Protein AF-A0A3S1A0Q2-F1 (afdb_monomer)

pLDDT: mean 85.68, std 4.71, range [72.94, 93.0]

Secondary structure (DSSP, 8-state):
-EEEEES-EESSEEEEEEEEEEESSEEEEEEEEEEESSEEEEEEEEEEESSEEEEEEEEEEESSEEEEEEEEEEESSEEEEEEEEEEESSEEEEEEEEEEESSEEEEEEEEEEESSEEEEEEEEEEESSEEEEEEEEEEESSEEEEEEEEEEESSEEEEEEEEEEESSEEEEEEEEEEESSEEEEEEEEEEESSEEEEEEEEEEESSEEEEEEEEEEESSEEEEEEEEEE-

Foldseek 3Di:
DEDDAECEEEAEEYEAHEECYEYAEEYEAHYYNYEYAYEYEYDYYCYEYAYEYEDHYYNYEYAEEYEHDEENYEYAYEYEAHYECYEYAEEYEHDYYNYEYAYEYEAHEYCYEYEEEYEYDYENYEYAYEYEAHYECYEYAEEYEYDYECYEYAYEYEDHYYNYEYAEEYEAHEENYEYAYEYEYDEYNYEYAEEYEEHYYCYEYAYEYEYQEECYEYNYDYYYNYDNYHD

Mean predicted aligned error: 7.84 Å

Structure (mmCIF, N/CA/C/O backbone):
data_AF-A0A3S1A0Q2-F1
#
_entry.id   AF-A0A3S1A0Q2-F1
#
loop_
_atom_site.group_PDB
_atom_site.id
_atom_site.type_symbol
_atom_site.label_atom_id
_atom_site.label_alt_id
_atom_site.label_comp_id
_atom_site.label_asym_id
_atom_site.label_entity_id
_atom_site.label_seq_id
_atom_site.pdbx_PDB_ins_code
_atom_site.Cartn_x
_atom_site.Cartn_y
_atom_site.Cartn_z
_atom_site.occupancy
_atom_site.B_iso_or_equiv
_atom_site.auth_seq_id
_atom_site.auth_comp_id
_atom_site.auth_asym_id
_atom_site.auth_atom_id
_atom_site.pdbx_PDB_model_num
ATOM 1 N N . ALA A 1 1 ? -17.027 -1.933 39.432 1.00 78.56 1 ALA A N 1
ATOM 2 C CA . ALA A 1 1 ? -16.560 -3.159 40.101 1.00 78.56 1 ALA A CA 1
ATOM 3 C C . ALA A 1 1 ? -15.032 -3.218 40.105 1.00 78.56 1 ALA A C 1
ATOM 5 O O . ALA A 1 1 ? -14.405 -2.710 39.176 1.00 78.56 1 ALA A O 1
ATOM 6 N N . SER A 1 2 ? -14.438 -3.786 41.153 1.00 84.50 2 SER A N 1
ATOM 7 C CA . SER A 1 2 ? -12.991 -3.998 41.291 1.00 84.50 2 SER A CA 1
ATOM 8 C C . SER A 1 2 ? -12.720 -5.420 41.776 1.00 84.50 2 SER A C 1
ATOM 10 O O . SER A 1 2 ? -13.432 -5.882 42.661 1.00 84.50 2 SER A O 1
ATOM 12 N N . GLY A 1 3 ? -11.698 -6.084 41.233 1.00 87.56 3 GLY A N 1
ATOM 13 C CA . GLY A 1 3 ? -11.357 -7.473 41.558 1.00 87.56 3 GLY A CA 1
ATOM 14 C C . GLY A 1 3 ? -11.650 -8.411 40.388 1.00 87.56 3 GLY A C 1
ATOM 15 O O . GLY A 1 3 ? -11.319 -8.086 39.247 1.00 87.56 3 GLY A O 1
ATOM 16 N N . GLN A 1 4 ? -12.254 -9.566 40.662 1.00 89.25 4 GLN A N 1
ATOM 17 C CA . GLN A 1 4 ? -12.724 -10.490 39.628 1.00 89.25 4 GLN A CA 1
ATOM 18 C C . GLN A 1 4 ? -14.201 -10.219 39.313 1.00 89.25 4 GLN A C 1
ATOM 20 O O . GLN A 1 4 ? -15.035 -10.177 40.214 1.00 89.25 4 GLN A O 1
ATOM 25 N N . CYS A 1 5 ? -14.517 -9.998 38.040 1.00 85.94 5 CYS A N 1
ATOM 26 C CA . CYS A 1 5 ? -15.851 -9.667 37.548 1.00 85.94 5 CYS A CA 1
ATOM 27 C C . CYS A 1 5 ? -16.250 -10.679 36.463 1.00 85.94 5 CYS A C 1
ATOM 29 O O . CYS A 1 5 ? -15.520 -10.828 35.483 1.00 85.94 5 CYS A O 1
ATOM 31 N N . PHE A 1 6 ? -17.404 -11.334 36.616 1.00 88.94 6 PHE A N 1
ATOM 32 C CA . PHE A 1 6 ? -17.889 -12.377 35.703 1.00 88.94 6 PHE A CA 1
ATOM 33 C C . PHE A 1 6 ? -19.358 -12.152 35.338 1.00 88.94 6 PHE A C 1
ATOM 35 O O . PHE A 1 6 ? -20.172 -11.996 36.245 1.00 88.94 6 PHE A O 1
ATOM 42 N N . ASN A 1 7 ? -19.700 -12.200 34.045 1.00 85.44 7 ASN A N 1
ATOM 43 C CA . ASN A 1 7 ? -21.087 -12.173 33.551 1.00 85.44 7 ASN A CA 1
ATOM 44 C C . ASN A 1 7 ? -21.894 -10.956 34.051 1.00 85.44 7 ASN A C 1
ATOM 46 O O . ASN A 1 7 ? -22.990 -11.106 34.588 1.00 85.44 7 ASN A O 1
ATOM 50 N N . ILE A 1 8 ? -21.336 -9.746 33.926 1.00 78.62 8 ILE A N 1
ATOM 51 C CA . ILE A 1 8 ? -21.934 -8.520 34.488 1.00 78.62 8 ILE A CA 1
ATOM 52 C C . ILE A 1 8 ? -22.268 -7.520 33.375 1.00 78.62 8 ILE A C 1
ATOM 54 O O . ILE A 1 8 ? -21.572 -7.442 32.363 1.00 78.62 8 ILE A O 1
ATOM 58 N N . HIS A 1 9 ? -23.306 -6.714 33.593 1.00 84.25 9 HIS A N 1
ATOM 59 C CA . HIS A 1 9 ? -23.567 -5.483 32.851 1.00 84.25 9 HIS A CA 1
ATOM 60 C C . HIS A 1 9 ? -23.272 -4.275 33.756 1.00 84.25 9 HIS A C 1
ATOM 62 O O . HIS A 1 9 ? -23.755 -4.225 34.889 1.00 84.25 9 HIS A O 1
ATOM 68 N N . LEU A 1 10 ? -22.429 -3.337 33.314 1.00 77.94 10 LEU A N 1
ATOM 69 C CA . LEU A 1 10 ? -22.011 -2.181 34.119 1.00 77.94 10 LEU A CA 1
ATOM 70 C C . LEU A 1 10 ? -21.938 -0.892 33.290 1.00 77.94 10 LEU A C 1
ATOM 72 O O . LEU A 1 10 ? -21.090 -0.763 32.417 1.00 77.94 10 LEU A O 1
ATOM 76 N N . ASP A 1 11 ? -22.651 0.149 33.705 1.00 80.50 11 ASP A N 1
ATOM 77 C CA . ASP A 1 11 ? -22.653 1.437 32.985 1.00 80.50 11 ASP A CA 1
ATOM 78 C C . ASP A 1 11 ? -21.326 2.215 33.098 1.00 80.50 11 ASP A C 1
ATOM 80 O O . ASP A 1 11 ? -21.028 3.139 32.336 1.00 80.50 11 ASP A O 1
ATOM 84 N N . ARG A 1 12 ? -20.510 1.927 34.125 1.00 84.56 12 ARG A N 1
ATOM 85 C CA . ARG A 1 12 ? -19.349 2.768 34.477 1.00 84.56 12 ARG A CA 1
ATOM 86 C C . ARG A 1 12 ? -17.997 2.098 34.309 1.00 84.56 12 ARG A C 1
ATOM 88 O O . ARG A 1 12 ? -17.248 2.455 33.403 1.00 84.56 12 ARG A O 1
ATOM 95 N N . GLN A 1 13 ? -17.572 1.279 35.264 1.00 86.75 13 GLN A N 1
ATOM 96 C CA . GLN A 1 13 ? -16.178 0.831 35.296 1.00 86.75 13 GLN A CA 1
ATOM 97 C C . GLN A 1 13 ? -16.031 -0.567 35.884 1.00 86.75 13 GLN A C 1
ATOM 99 O O . GLN A 1 13 ? -16.594 -0.854 36.945 1.00 86.75 13 GLN A O 1
ATOM 104 N N . ALA A 1 14 ? -15.180 -1.375 35.256 1.00 85.75 14 ALA A N 1
ATOM 105 C CA . ALA A 1 14 ? -14.626 -2.601 35.817 1.00 85.75 14 ALA A CA 1
ATOM 106 C C . ALA A 1 14 ? -13.090 -2.520 35.858 1.00 85.75 14 ALA A C 1
ATOM 108 O O . ALA A 1 14 ? -12.458 -2.005 34.931 1.00 85.75 14 ALA A O 1
ATOM 109 N N . ARG A 1 15 ? -12.482 -2.978 36.958 1.00 88.75 15 ARG A N 1
ATOM 110 C CA . ARG A 1 15 ? -11.023 -3.030 37.137 1.00 88.75 15 ARG A CA 1
ATOM 111 C C . ARG A 1 15 ? -10.595 -4.384 37.692 1.00 88.75 15 ARG A C 1
ATOM 113 O O . ARG A 1 15 ? -11.180 -4.834 38.671 1.00 88.75 15 ARG A O 1
ATOM 120 N N . GLY A 1 16 ? -9.537 -4.968 37.140 1.00 89.81 16 GLY A N 1
ATOM 121 C CA . GLY A 1 16 ? -8.984 -6.251 37.582 1.00 89.81 16 GLY A CA 1
ATOM 122 C C . GLY A 1 16 ? -9.121 -7.320 36.503 1.00 89.81 16 GLY A C 1
ATOM 123 O O . GLY A 1 16 ? -8.701 -7.090 35.371 1.00 89.81 16 GLY A O 1
ATOM 124 N N . GLN A 1 17 ? -9.677 -8.479 36.849 1.00 90.12 17 GLN A N 1
ATOM 125 C CA . GLN A 1 17 ? -9.943 -9.561 35.899 1.00 90.12 17 GLN A CA 1
ATOM 126 C C . GLN A 1 17 ? -11.420 -9.534 35.505 1.00 90.12 17 GLN A C 1
ATOM 128 O O . GLN A 1 17 ? -12.295 -9.643 36.360 1.00 90.12 17 GLN A O 1
ATOM 133 N N . CYS A 1 18 ? -11.693 -9.340 34.222 1.00 86.88 18 CYS A N 1
ATOM 134 C CA . CYS A 1 18 ? -13.023 -9.124 33.671 1.00 86.88 18 CYS A CA 1
ATOM 135 C C . CYS A 1 18 ? -13.320 -10.191 32.618 1.00 86.88 18 CYS A C 1
ATOM 137 O O . CYS A 1 18 ? -12.585 -10.285 31.636 1.00 86.88 18 CYS A O 1
ATOM 139 N N . PHE A 1 19 ? -14.401 -10.950 32.798 1.00 89.31 19 PHE A N 1
ATOM 140 C CA . PHE A 1 19 ? -14.815 -12.020 31.890 1.00 89.31 19 PHE A CA 1
ATOM 141 C C . PHE A 1 19 ? -16.293 -11.880 31.524 1.00 89.31 19 PHE A C 1
ATOM 143 O O . PHE A 1 19 ? -17.130 -11.749 32.420 1.00 89.31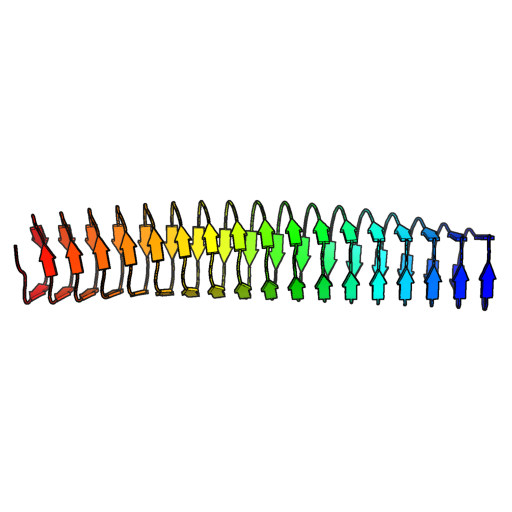 19 PHE A O 1
ATOM 150 N N . ASN A 1 20 ? -16.613 -11.957 30.228 1.00 86.94 20 ASN A N 1
ATOM 151 C CA . ASN A 1 20 ? -17.988 -11.932 29.711 1.00 86.94 20 ASN A CA 1
ATOM 152 C C . ASN A 1 20 ? -18.779 -10.716 30.231 1.00 86.94 20 ASN A C 1
ATOM 154 O O . ASN A 1 20 ? -19.788 -10.863 30.919 1.00 86.94 20 ASN A O 1
ATOM 158 N N . ILE A 1 21 ? -18.281 -9.503 29.987 1.00 79.31 21 ILE A N 1
ATOM 159 C CA . ILE A 1 21 ? -18.879 -8.271 30.528 1.00 79.31 21 ILE A CA 1
ATOM 160 C C . ILE A 1 21 ? -19.384 -7.390 29.390 1.00 79.31 21 ILE A C 1
ATOM 162 O O . ILE A 1 21 ? -18.721 -7.260 28.362 1.00 79.31 21 ILE A O 1
ATOM 166 N N . HIS A 1 22 ? -20.523 -6.740 29.617 1.00 84.75 22 HIS A N 1
ATOM 167 C CA . HIS A 1 22 ? -20.979 -5.610 28.815 1.00 84.75 22 HIS A CA 1
ATOM 168 C C . HIS A 1 22 ? -20.812 -4.310 29.613 1.00 84.75 22 HIS A C 1
ATOM 170 O O . HIS A 1 22 ? -21.240 -4.226 30.768 1.00 84.75 22 HIS A O 1
ATOM 176 N N . LEU A 1 23 ? -20.145 -3.310 29.037 1.00 78.38 23 LEU A N 1
ATOM 177 C CA . LEU A 1 23 ? -19.796 -2.065 29.729 1.00 78.38 23 LEU A CA 1
ATOM 178 C C . LEU A 1 23 ? -19.947 -0.837 28.827 1.00 78.38 23 LEU A C 1
ATOM 180 O O . LEU A 1 23 ? -19.342 -0.763 27.767 1.00 78.38 23 LEU A O 1
ATOM 184 N N . ASP A 1 24 ? -20.582 0.223 29.310 1.00 82.12 24 ASP A N 1
ATOM 185 C CA . ASP A 1 24 ? -20.746 1.425 28.468 1.00 82.12 24 ASP A CA 1
ATOM 186 C C . ASP A 1 24 ? -19.494 2.317 28.467 1.00 82.12 24 ASP A C 1
ATOM 188 O O . ASP A 1 24 ? -19.299 3.203 27.628 1.00 82.12 24 ASP A O 1
ATOM 192 N N . ARG A 1 25 ? -18.632 2.173 29.482 1.00 85.75 25 ARG A N 1
ATOM 193 C CA . ARG A 1 25 ? -17.563 3.148 29.745 1.00 85.75 25 ARG A CA 1
ATOM 194 C C . ARG A 1 25 ? -16.159 2.565 29.752 1.00 85.75 25 ARG A C 1
ATOM 196 O O . ARG A 1 25 ? -15.399 2.888 28.839 1.00 85.75 25 ARG A O 1
ATOM 203 N N . GLN A 1 26 ? -15.727 1.850 30.793 1.00 87.75 26 GLN A N 1
ATOM 204 C CA . GLN A 1 26 ? -14.310 1.456 30.879 1.00 87.75 26 GLN A CA 1
ATOM 205 C C . GLN A 1 26 ? -14.060 0.090 31.524 1.00 87.75 26 GLN A C 1
ATOM 207 O O . GLN A 1 26 ? -14.516 -0.160 32.639 1.00 87.75 26 GLN A O 1
ATOM 212 N N . ALA A 1 27 ? -13.210 -0.719 30.891 1.00 86.12 27 ALA A N 1
ATOM 213 C CA . ALA A 1 27 ? -12.566 -1.883 31.500 1.00 86.12 27 ALA A CA 1
ATOM 214 C C . ALA A 1 27 ? -11.050 -1.661 31.612 1.00 86.12 27 ALA A C 1
ATOM 216 O O . ALA A 1 27 ? -10.411 -1.190 30.668 1.00 86.12 27 ALA A O 1
ATOM 217 N N . ARG A 1 28 ? -10.459 -1.985 32.768 1.00 89.88 28 ARG A N 1
ATOM 218 C CA . ARG A 1 28 ? -9.000 -1.943 32.964 1.00 89.88 28 ARG A CA 1
ATOM 219 C C . ARG A 1 28 ? -8.470 -3.227 33.592 1.00 89.88 28 ARG A C 1
ATOM 221 O O . ARG A 1 28 ? -8.999 -3.657 34.614 1.00 89.88 28 ARG A O 1
ATOM 228 N N . GLY A 1 29 ? -7.371 -3.757 33.063 1.00 90.75 29 GLY A N 1
ATOM 229 C CA . GLY A 1 29 ? -6.708 -4.958 33.579 1.00 90.75 29 GLY A CA 1
ATOM 230 C C . GLY A 1 29 ? -6.714 -6.087 32.552 1.00 90.75 29 GLY A C 1
ATOM 231 O O . GLY A 1 29 ? -6.394 -5.844 31.390 1.00 90.75 29 GLY A O 1
ATOM 232 N N . HIS A 1 30 ? -7.063 -7.301 32.975 1.00 91.12 30 HIS A N 1
ATOM 233 C CA . HIS A 1 30 ? -7.202 -8.453 32.084 1.00 91.12 30 HIS A CA 1
ATOM 234 C C . HIS A 1 30 ? -8.668 -8.604 31.686 1.00 91.12 30 HIS A C 1
ATOM 236 O O . HIS A 1 30 ? -9.523 -8.820 32.541 1.00 91.12 30 HIS A O 1
ATOM 242 N N . CYS A 1 31 ? -8.953 -8.449 30.400 1.00 87.81 31 CYS A N 1
ATOM 243 C CA . CYS A 1 31 ? -10.294 -8.362 29.842 1.00 87.81 31 CYS A CA 1
ATOM 244 C C . CYS A 1 31 ? -10.484 -9.476 28.809 1.00 87.81 31 CYS A C 1
ATOM 246 O O . CYS A 1 31 ? -9.718 -9.543 27.849 1.00 87.81 31 CYS A O 1
ATOM 248 N N . PHE A 1 32 ? -11.501 -10.315 28.993 1.00 90.25 32 PHE A N 1
ATOM 249 C CA . PHE A 1 32 ? -11.812 -11.450 28.125 1.00 90.25 32 PHE A CA 1
ATOM 250 C C . PHE A 1 32 ? -13.289 -11.436 27.730 1.00 90.25 32 PHE A C 1
ATOM 252 O O . PHE A 1 32 ? -14.147 -11.339 28.610 1.00 90.25 32 PHE A O 1
ATOM 259 N N . ASN A 1 33 ? -13.582 -11.582 26.433 1.00 88.12 33 ASN A N 1
ATOM 260 C CA . ASN A 1 33 ? -14.948 -11.646 25.892 1.00 88.12 33 ASN A CA 1
ATOM 261 C C . ASN A 1 33 ? -15.802 -10.449 26.348 1.00 88.12 33 ASN A C 1
ATOM 263 O O . ASN A 1 33 ? -16.768 -10.598 27.094 1.00 88.12 33 ASN A O 1
ATOM 267 N N . ILE A 1 34 ? -15.398 -9.237 25.974 1.00 79.38 34 ILE A N 1
ATOM 268 C CA . ILE A 1 34 ? -16.039 -8.004 26.447 1.00 79.38 34 ILE A CA 1
ATOM 269 C C . ILE A 1 34 ? -16.693 -7.275 25.274 1.00 79.38 34 ILE A C 1
ATOM 271 O O . ILE A 1 34 ? -16.061 -7.098 24.232 1.00 79.38 34 ILE A O 1
ATOM 275 N N . HIS A 1 35 ? -17.915 -6.789 25.492 1.00 84.94 35 HIS A N 1
ATOM 276 C CA . HIS A 1 35 ? -18.558 -5.772 24.658 1.00 84.94 35 HIS A CA 1
ATOM 277 C C . HIS A 1 35 ? -18.486 -4.426 25.378 1.00 84.94 35 HIS A C 1
ATOM 279 O O . HIS A 1 35 ? -18.866 -4.328 26.550 1.00 84.94 35 HIS A O 1
ATOM 285 N N . LEU A 1 36 ? -17.928 -3.405 24.725 1.00 77.81 36 LEU A N 1
ATOM 286 C CA . LEU A 1 36 ? -17.680 -2.127 25.386 1.00 77.81 36 LEU A CA 1
ATOM 287 C C . LEU A 1 36 ? -17.844 -0.927 24.443 1.00 77.81 36 LEU A C 1
ATOM 289 O O . LEU A 1 36 ? -17.195 -0.859 23.408 1.00 77.81 36 LEU A O 1
ATOM 293 N N . ASP A 1 37 ? -18.584 0.105 24.837 1.00 82.06 37 ASP A N 1
ATOM 294 C CA . ASP A 1 37 ? -18.817 1.243 23.920 1.00 82.06 37 ASP A CA 1
ATOM 295 C C . ASP A 1 37 ? -17.627 2.218 23.866 1.00 82.06 37 ASP A C 1
ATOM 297 O O . ASP A 1 37 ? -17.491 3.074 22.983 1.00 82.06 37 ASP A O 1
ATOM 301 N N . ARG A 1 38 ? -16.764 2.190 24.888 1.00 86.31 38 ARG A N 1
ATOM 302 C CA . ARG A 1 38 ? -15.790 3.264 25.132 1.00 86.31 38 ARG A CA 1
ATOM 303 C C . ARG A 1 38 ? -14.337 2.823 25.185 1.00 86.31 38 ARG A C 1
ATOM 305 O O . ARG A 1 38 ? -13.604 3.121 24.243 1.00 86.31 38 ARG A O 1
ATOM 312 N N . GLN A 1 39 ? -13.848 2.274 26.295 1.00 88.19 39 GLN A N 1
ATOM 313 C CA . GLN A 1 39 ? -12.406 2.038 26.438 1.00 88.19 39 GLN A CA 1
ATOM 314 C C . GLN A 1 39 ? -12.049 0.753 27.186 1.00 88.19 39 GLN A C 1
ATOM 316 O O . GLN A 1 39 ? -12.451 0.571 28.334 1.00 88.19 39 GLN A O 1
ATOM 321 N N . ALA A 1 40 ? -11.202 -0.076 26.580 1.00 86.50 40 ALA A N 1
ATOM 322 C CA . ALA A 1 40 ? -10.507 -1.163 27.263 1.00 86.50 40 ALA A CA 1
ATOM 323 C C . ALA A 1 40 ? -9.005 -0.856 27.334 1.00 86.50 40 ALA A C 1
ATOM 325 O O . ALA A 1 40 ? -8.418 -0.375 26.366 1.00 86.50 40 ALA A O 1
ATOM 326 N N . SER A 1 41 ? -8.375 -1.109 28.480 1.00 91.44 41 SER A N 1
ATOM 327 C CA . SER A 1 41 ? -6.926 -0.933 28.629 1.00 91.44 41 SER A CA 1
ATOM 328 C C . SER A 1 41 ? -6.288 -2.053 29.442 1.00 91.44 41 SER A C 1
ATOM 330 O O . SER A 1 41 ? -6.779 -2.367 30.529 1.00 91.44 41 SER A O 1
ATOM 332 N N . GLY A 1 42 ? -5.152 -2.571 28.984 1.00 92.31 42 GLY A N 1
ATOM 333 C CA . GLY A 1 42 ? -4.406 -3.641 29.646 1.00 92.31 42 GLY A CA 1
ATOM 334 C C . GLY A 1 42 ? -4.189 -4.822 28.709 1.00 92.31 42 GLY A C 1
ATOM 335 O O . GLY A 1 42 ? -3.731 -4.629 27.586 1.00 92.31 42 GLY A O 1
ATOM 336 N N . GLN A 1 43 ? -4.498 -6.033 29.166 1.00 93.00 43 GLN A N 1
ATOM 337 C CA . GLN A 1 43 ? -4.492 -7.227 28.321 1.00 93.00 43 GLN A CA 1
ATOM 338 C C . GLN A 1 43 ? -5.927 -7.554 27.912 1.00 93.00 43 GLN A C 1
ATOM 340 O O . GLN A 1 43 ? -6.771 -7.820 28.763 1.00 93.00 43 GLN A O 1
ATOM 345 N N . CYS A 1 44 ? -6.202 -7.487 26.618 1.00 89.19 44 CYS A N 1
ATOM 346 C CA . CYS A 1 44 ? -7.533 -7.508 26.036 1.00 89.19 44 CYS A CA 1
ATOM 347 C C . CYS A 1 44 ? -7.630 -8.656 25.027 1.00 89.19 44 CYS A C 1
ATOM 349 O O . CYS A 1 44 ? -6.876 -8.674 24.055 1.00 89.19 44 CYS A O 1
ATOM 351 N N . PHE A 1 45 ? -8.558 -9.586 25.246 1.00 90.88 45 PHE A N 1
ATOM 352 C CA . PHE A 1 45 ? -8.754 -10.780 24.424 1.00 90.88 45 PHE A CA 1
ATOM 353 C C . PHE A 1 45 ? -10.216 -10.907 23.994 1.00 90.88 45 PHE A C 1
ATOM 355 O O . PHE A 1 45 ? -11.104 -10.852 24.848 1.00 90.88 45 PHE A O 1
ATOM 362 N N . ASN A 1 46 ? -10.458 -11.128 22.698 1.00 89.38 46 ASN A N 1
ATOM 363 C CA . ASN A 1 46 ? -11.797 -11.312 22.122 1.00 89.38 46 ASN A CA 1
ATOM 364 C C . ASN A 1 46 ? -12.738 -10.158 22.504 1.00 89.38 46 ASN A C 1
ATOM 366 O O . ASN A 1 46 ? -13.693 -10.329 23.262 1.00 89.38 46 ASN A O 1
ATOM 370 N N . ILE A 1 47 ? -12.415 -8.951 22.050 1.00 80.94 47 ILE A N 1
ATOM 371 C CA . ILE A 1 47 ? -13.132 -7.736 22.448 1.00 80.94 47 ILE A CA 1
ATOM 372 C C . ILE A 1 47 ? -13.847 -7.140 21.241 1.00 80.94 47 ILE A C 1
ATOM 374 O O . ILE A 1 47 ? -13.233 -6.976 20.185 1.00 80.94 47 ILE A O 1
ATOM 378 N N . HIS A 1 48 ? -15.107 -6.753 21.429 1.00 86.25 48 HIS A N 1
ATOM 379 C CA . HIS A 1 48 ? -15.820 -5.867 20.514 1.00 86.25 48 HIS A CA 1
ATOM 380 C C . HIS A 1 48 ? -15.940 -4.487 21.155 1.00 86.25 48 HIS A C 1
ATOM 382 O O . HIS A 1 48 ? -16.442 -4.363 22.278 1.00 86.25 48 HIS A O 1
ATOM 388 N N . LEU A 1 49 ? -15.452 -3.451 20.474 1.00 78.94 49 LEU A N 1
ATOM 389 C CA . LEU A 1 49 ? -15.352 -2.125 21.072 1.00 78.94 49 LEU A CA 1
ATOM 390 C C . LEU A 1 49 ? -15.607 -1.003 20.060 1.00 78.94 49 LEU A C 1
ATOM 392 O O . LEU A 1 49 ? -14.965 -0.955 19.021 1.00 78.94 49 LEU A O 1
ATOM 396 N N . ASP A 1 50 ? -16.413 -0.003 20.398 1.00 83.75 50 ASP A N 1
ATOM 397 C CA . ASP A 1 50 ? -16.716 1.057 19.413 1.00 83.75 50 ASP A CA 1
ATOM 398 C C . ASP A 1 50 ? -15.616 2.130 19.332 1.00 83.75 50 ASP A C 1
ATOM 400 O O . ASP A 1 50 ? -15.542 2.946 18.406 1.00 83.75 50 ASP A O 1
ATOM 404 N N . ARG A 1 51 ? -14.772 2.238 20.368 1.00 87.00 51 ARG A N 1
ATOM 405 C CA . ARG A 1 51 ? -13.910 3.417 20.554 1.00 87.00 51 ARG A CA 1
ATOM 406 C C . ARG A 1 51 ? -12.422 3.129 20.682 1.00 87.00 51 ARG A C 1
ATOM 408 O O . ARG A 1 51 ? -11.683 3.486 19.766 1.00 87.00 51 ARG A O 1
ATOM 415 N N . GLN A 1 52 ? -11.922 2.647 21.818 1.00 89.56 52 GLN A N 1
ATOM 416 C CA . GLN A 1 52 ? -10.469 2.549 22.015 1.00 89.56 52 GLN A CA 1
ATOM 417 C C . GLN A 1 52 ? -10.017 1.340 22.834 1.00 89.56 52 GLN A C 1
ATOM 419 O O . GLN A 1 52 ? -10.427 1.183 23.981 1.00 89.56 52 GLN A O 1
ATOM 424 N N . ALA A 1 53 ? -9.084 0.559 22.293 1.00 87.69 53 ALA A N 1
ATOM 425 C CA . ALA A 1 53 ? -8.342 -0.452 23.041 1.00 87.69 53 ALA A CA 1
ATOM 426 C C . ALA A 1 53 ? -6.868 -0.048 23.148 1.00 87.69 53 ALA A C 1
ATOM 428 O O . ALA A 1 53 ? -6.280 0.430 22.175 1.00 87.69 53 ALA A O 1
ATOM 429 N N . SER A 1 54 ? -6.269 -0.219 24.326 1.00 92.12 54 SER A N 1
ATOM 430 C CA . SER A 1 54 ? -4.848 0.058 24.539 1.00 92.12 54 SER A CA 1
ATOM 431 C C . SER A 1 54 ? -4.138 -1.021 25.357 1.00 92.12 54 SER A C 1
ATOM 433 O O . SER A 1 54 ? -4.701 -1.589 26.292 1.00 92.12 54 SER A O 1
ATOM 435 N N . GLY A 1 55 ? -2.870 -1.278 25.031 1.00 92.69 55 GLY A N 1
ATOM 436 C CA . GLY A 1 55 ? -2.035 -2.282 25.695 1.00 92.69 55 GLY A CA 1
ATOM 437 C C . GLY A 1 55 ? -1.772 -3.488 24.798 1.00 92.69 55 GLY A C 1
ATOM 438 O O . GLY A 1 55 ? -1.352 -3.315 23.656 1.00 92.69 55 GLY A O 1
ATOM 439 N N . HIS A 1 56 ? -1.987 -4.698 25.312 1.00 92.94 56 HIS A N 1
ATOM 440 C CA . HIS A 1 56 ? -1.880 -5.937 24.541 1.00 92.94 56 HIS A CA 1
ATOM 441 C C . HIS A 1 56 ? -3.273 -6.386 24.105 1.00 92.94 56 HIS A C 1
ATOM 443 O O . HIS A 1 56 ? -4.104 -6.730 24.941 1.00 92.94 56 HIS A O 1
ATOM 449 N N . CYS A 1 57 ? -3.521 -6.357 22.803 1.00 89.19 57 CYS A N 1
ATOM 450 C CA . CYS A 1 57 ? -4.821 -6.570 22.185 1.00 89.19 57 CYS A CA 1
ATOM 451 C C . CYS A 1 57 ? -4.765 -7.784 21.256 1.00 89.19 57 CYS A C 1
ATOM 453 O O . CYS A 1 57 ? -3.968 -7.794 20.318 1.00 89.19 57 CYS A O 1
ATOM 455 N N . PHE A 1 58 ? -5.626 -8.770 21.495 1.00 91.00 58 PHE A N 1
ATOM 456 C CA . PHE A 1 58 ? -5.709 -10.009 20.723 1.00 91.00 58 PHE A CA 1
ATOM 457 C C . PHE A 1 58 ? -7.146 -10.252 20.264 1.00 91.00 58 PHE A C 1
ATOM 459 O O . PHE A 1 58 ? -8.060 -10.217 21.092 1.00 91.00 58 PHE A O 1
ATOM 466 N N . ASN A 1 59 ? -7.333 -10.542 18.971 1.00 89.44 59 ASN A N 1
ATOM 467 C CA . ASN A 1 59 ? -8.638 -10.845 18.368 1.00 89.44 59 ASN A CA 1
ATOM 468 C C . ASN A 1 59 ? -9.673 -9.749 18.682 1.00 89.44 59 ASN A C 1
ATOM 470 O O . ASN A 1 59 ? -10.632 -9.967 19.424 1.00 89.44 59 ASN A O 1
ATOM 474 N N . ILE A 1 60 ? -9.432 -8.535 18.187 1.00 80.75 60 ILE A N 1
ATOM 475 C CA . ILE A 1 60 ? -10.286 -7.375 18.469 1.00 80.75 60 ILE A CA 1
ATOM 476 C C . ILE A 1 60 ? -11.018 -6.928 17.201 1.00 80.75 60 ILE A C 1
ATOM 478 O O . ILE A 1 60 ? -10.391 -6.755 16.155 1.00 80.75 60 ILE A O 1
ATOM 482 N N . HIS A 1 6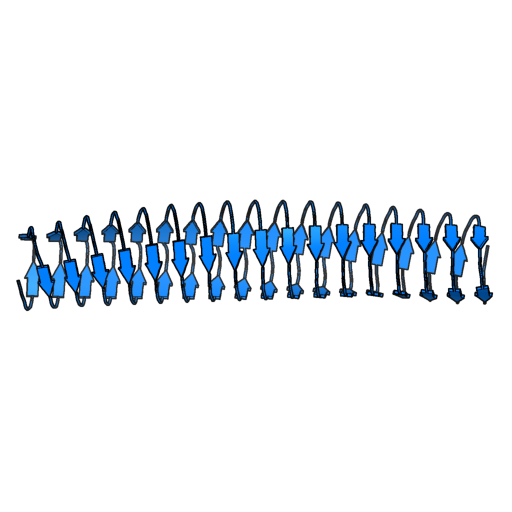1 ? -12.321 -6.670 17.336 1.00 86.38 61 HIS A N 1
ATOM 483 C CA . HIS A 1 61 ? -13.127 -5.914 16.375 1.00 86.38 61 HIS A CA 1
ATOM 484 C C . HIS A 1 61 ? -13.395 -4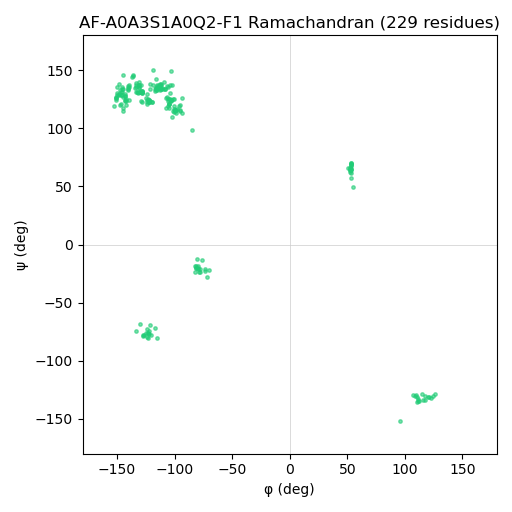.526 16.946 1.00 86.38 61 HIS A C 1
ATOM 486 O O . HIS A 1 61 ? -13.963 -4.415 18.038 1.00 86.38 61 HIS A O 1
ATOM 492 N N . LEU A 1 62 ? -12.917 -3.473 16.272 1.00 79.44 62 LEU A N 1
ATOM 493 C CA . LEU A 1 62 ? -12.979 -2.134 16.853 1.00 79.44 62 LEU A CA 1
ATOM 494 C C . LEU A 1 62 ? -13.086 -1.010 15.816 1.00 79.44 62 LEU A C 1
ATOM 496 O O . LEU A 1 62 ? -12.240 -0.869 14.941 1.00 79.44 62 LEU A O 1
ATOM 500 N N . ASP A 1 63 ? -14.087 -0.141 15.948 1.00 83.12 63 ASP A N 1
ATOM 501 C CA . ASP A 1 63 ? -14.423 0.837 14.892 1.00 83.12 63 ASP A CA 1
ATOM 502 C C . ASP A 1 63 ? -13.420 1.996 14.787 1.00 83.12 63 ASP A C 1
ATOM 504 O O . ASP A 1 63 ? -13.351 2.738 13.801 1.00 83.12 63 ASP A O 1
ATOM 508 N N . ARG A 1 64 ? -12.679 2.269 15.865 1.00 87.69 64 ARG A N 1
ATOM 509 C CA . ARG A 1 64 ? -11.918 3.518 16.001 1.00 87.69 64 ARG A CA 1
ATOM 510 C C . ARG A 1 64 ? -10.418 3.339 16.181 1.00 87.69 64 ARG A C 1
ATOM 512 O O . ARG A 1 64 ? -9.673 3.678 15.262 1.00 87.69 64 ARG A O 1
ATOM 519 N N . GLN A 1 65 ? -9.924 2.976 17.361 1.00 89.56 65 GLN A N 1
ATOM 520 C CA . GLN A 1 65 ? -8.479 2.998 17.611 1.00 89.56 65 GLN A CA 1
ATOM 521 C C . GLN A 1 65 ? -7.966 1.852 18.484 1.00 89.56 65 GLN A C 1
ATOM 523 O O . GLN A 1 65 ? -8.433 1.663 19.604 1.00 89.56 65 GLN A O 1
ATOM 528 N N . ALA A 1 66 ? -6.925 1.169 18.012 1.00 87.75 66 ALA A N 1
ATOM 529 C CA . ALA A 1 66 ? -6.126 0.248 18.814 1.00 87.75 66 ALA A CA 1
ATOM 530 C C . ALA A 1 66 ? -4.700 0.797 18.979 1.00 87.75 66 ALA A C 1
ATOM 532 O O . ALA A 1 66 ? -4.115 1.324 18.025 1.00 87.75 66 ALA A O 1
ATOM 533 N N . SER A 1 67 ? -4.134 0.712 20.184 1.00 92.25 67 SER A N 1
ATOM 534 C CA . SER A 1 67 ? -2.756 1.136 20.445 1.00 92.25 67 SER A CA 1
ATOM 535 C C . SER A 1 67 ? -1.971 0.163 21.326 1.00 92.25 67 SER A C 1
ATOM 537 O O . SER A 1 67 ? -2.502 -0.413 22.271 1.00 92.25 67 SER A O 1
ATOM 539 N N . GLY A 1 68 ? -0.675 0.014 21.043 1.00 92.94 68 GLY A N 1
ATOM 540 C CA . GLY A 1 68 ? 0.231 -0.876 21.774 1.00 92.94 68 GLY A CA 1
ATOM 541 C C . GLY A 1 68 ? 0.638 -2.082 20.932 1.00 92.94 68 GLY A C 1
ATOM 542 O O . GLY A 1 68 ? 1.089 -1.911 19.801 1.00 92.94 68 GLY A O 1
ATOM 543 N N . HIS A 1 69 ? 0.499 -3.286 21.483 1.00 92.75 69 HIS A N 1
ATOM 544 C CA . HIS A 1 69 ? 0.746 -4.542 20.777 1.00 92.75 69 HIS A CA 1
ATOM 545 C C . HIS A 1 69 ? -0.584 -5.149 20.335 1.00 92.75 69 HIS A C 1
ATOM 547 O O . HIS A 1 69 ? -1.400 -5.539 21.165 1.00 92.75 69 HIS A O 1
ATOM 553 N N . CYS A 1 70 ? -0.795 -5.206 19.029 1.00 89.06 70 CYS A N 1
ATOM 554 C CA . CYS A 1 70 ? -2.052 -5.547 18.387 1.00 89.06 70 CYS A CA 1
ATOM 555 C C . CYS A 1 70 ? -1.873 -6.793 17.518 1.00 89.06 70 CYS A C 1
ATOM 557 O O . CYS A 1 70 ? -1.048 -6.781 16.604 1.00 89.06 70 CYS A O 1
ATOM 559 N N . PHE A 1 71 ? -2.659 -7.835 17.777 1.00 90.88 71 PHE A N 1
ATOM 560 C CA . PHE A 1 71 ? -2.614 -9.109 17.061 1.00 90.88 71 PHE A CA 1
ATOM 561 C C . PHE A 1 71 ? -4.011 -9.495 16.576 1.00 90.88 71 PHE A C 1
ATOM 563 O O . PHE A 1 71 ? -4.950 -9.498 17.376 1.00 90.88 71 PHE A O 1
ATOM 570 N N . ASN A 1 72 ? -4.132 -9.863 15.296 1.00 89.06 72 ASN A N 1
ATOM 571 C CA . ASN A 1 72 ? -5.386 -10.304 14.674 1.00 89.06 72 ASN A CA 1
ATOM 572 C C . ASN A 1 72 ? -6.520 -9.291 14.910 1.00 89.06 72 ASN A C 1
ATOM 574 O O . ASN A 1 72 ? -7.491 -9.573 15.613 1.00 89.06 72 ASN A O 1
ATOM 578 N N . ILE A 1 73 ? -6.360 -8.073 14.393 1.00 80.62 73 ILE A N 1
ATOM 579 C CA . ILE A 1 73 ? -7.334 -6.992 14.599 1.00 80.62 73 ILE A CA 1
ATOM 580 C C . ILE A 1 73 ? -8.038 -6.665 13.285 1.00 80.62 73 ILE A C 1
ATOM 582 O O . ILE A 1 73 ? -7.377 -6.467 12.264 1.00 80.62 73 ILE A O 1
ATOM 586 N N . HIS A 1 74 ? -9.364 -6.538 13.348 1.00 85.88 74 HIS A N 1
ATOM 587 C CA . HIS A 1 74 ? -10.159 -5.875 12.320 1.00 85.88 74 HIS A CA 1
ATOM 588 C C . HIS A 1 74 ? -10.555 -4.482 12.809 1.00 85.88 74 HIS A C 1
ATOM 590 O O . HIS A 1 74 ? -11.131 -4.341 13.894 1.00 85.88 74 HIS A O 1
ATOM 596 N N . LEU A 1 75 ? -10.226 -3.449 12.033 1.00 79.56 75 LEU A N 1
ATOM 597 C CA . LEU A 1 75 ? -10.376 -2.074 12.491 1.00 79.56 75 LEU A CA 1
ATOM 598 C C . LEU A 1 75 ? -10.726 -1.095 11.369 1.00 79.56 75 LEU A C 1
ATOM 600 O O . LEU A 1 75 ? -10.009 -1.005 10.381 1.00 79.56 75 LEU A O 1
ATOM 604 N N . ASP A 1 76 ? -11.711 -0.226 11.565 1.00 83.62 76 ASP A N 1
ATOM 605 C CA . ASP A 1 76 ? -12.104 0.688 10.476 1.00 83.62 76 ASP A CA 1
ATOM 606 C C . ASP A 1 76 ? -11.186 1.918 10.366 1.00 83.62 76 ASP A C 1
ATOM 608 O O . ASP A 1 76 ? -11.206 2.672 9.386 1.00 83.62 76 ASP A O 1
ATOM 612 N N . ARG A 1 77 ? -10.419 2.233 11.421 1.00 87.25 77 ARG A N 1
ATOM 613 C CA . ARG A 1 77 ? -9.779 3.554 11.550 1.00 87.25 77 ARG A CA 1
ATOM 614 C C . ARG A 1 77 ? -8.276 3.553 11.801 1.00 87.25 77 ARG A C 1
ATOM 616 O O . ARG A 1 77 ? -7.542 3.946 10.896 1.00 87.25 77 ARG A O 1
ATOM 623 N N . GLN A 1 78 ? -7.785 3.295 13.013 1.00 89.62 78 GLN A N 1
ATOM 624 C CA . GLN A 1 78 ? -6.349 3.468 13.298 1.00 89.62 78 GLN A CA 1
ATOM 625 C C . GLN A 1 78 ? -5.734 2.437 14.249 1.00 89.62 78 GLN A C 1
ATOM 627 O O . GLN A 1 78 ? -6.126 2.363 15.410 1.00 89.62 78 GLN A O 1
ATOM 632 N N . ALA A 1 79 ? -4.674 1.756 13.810 1.00 88.06 79 ALA A N 1
ATOM 633 C CA . ALA A 1 79 ? -3.814 0.946 14.673 1.00 88.06 79 ALA A CA 1
ATOM 634 C C . ALA A 1 79 ? -2.449 1.623 14.853 1.00 88.06 79 ALA A C 1
ATOM 636 O O . ALA A 1 79 ? -1.854 2.116 13.888 1.00 88.06 79 ALA A O 1
ATOM 637 N N . ARG A 1 80 ? -1.953 1.682 16.094 1.00 91.75 80 ARG A N 1
ATOM 638 C CA . ARG A 1 80 ? -0.653 2.289 16.418 1.00 91.75 80 ARG A CA 1
ATOM 639 C C . ARG A 1 80 ? 0.205 1.386 17.297 1.00 91.75 80 ARG A C 1
ATOM 641 O O . ARG A 1 80 ? -0.278 0.882 18.303 1.00 91.75 80 ARG A O 1
ATOM 648 N N . GLY A 1 81 ? 1.495 1.289 16.989 1.00 92.56 81 GLY A N 1
ATOM 649 C CA . GLY A 1 81 ? 2.467 0.513 17.764 1.00 92.56 81 GLY A CA 1
ATOM 650 C C . GLY A 1 81 ? 2.951 -0.709 16.994 1.00 92.56 81 GLY A C 1
ATOM 651 O O . GLY A 1 81 ? 3.311 -0.585 15.825 1.00 92.56 81 GLY A O 1
ATOM 652 N N . HIS A 1 82 ? 2.978 -1.871 17.642 1.00 92.38 82 HIS A N 1
ATOM 653 C CA . HIS A 1 82 ? 3.344 -3.138 17.014 1.00 92.38 82 HIS A CA 1
ATOM 654 C C . HIS A 1 82 ? 2.081 -3.870 16.570 1.00 92.38 82 HIS A C 1
ATOM 656 O O . HIS A 1 82 ? 1.257 -4.248 17.397 1.00 92.38 82 HIS A O 1
ATOM 662 N N . CYS A 1 83 ? 1.930 -4.043 15.266 1.00 88.94 83 CYS A N 1
ATOM 663 C CA . CYS A 1 83 ? 0.723 -4.520 14.612 1.00 88.94 83 CYS A CA 1
ATOM 664 C C . CYS A 1 83 ? 1.033 -5.784 13.810 1.00 88.94 83 CYS A C 1
ATOM 666 O O . CYS A 1 83 ? 1.896 -5.746 12.933 1.00 88.94 83 CYS A O 1
ATOM 668 N N . PHE A 1 84 ? 0.313 -6.869 14.085 1.00 90.50 84 PHE A N 1
ATOM 669 C CA . PHE A 1 84 ? 0.483 -8.165 13.429 1.00 90.50 84 PHE A CA 1
ATOM 670 C C . PHE A 1 84 ? -0.862 -8.684 12.921 1.00 90.50 84 PHE A C 1
ATOM 672 O O . PHE A 1 84 ? -1.823 -8.724 13.693 1.00 90.50 84 PHE A O 1
ATOM 679 N N . ASN A 1 85 ? -0.909 -9.121 11.658 1.00 88.81 85 ASN A N 1
ATOM 680 C CA . ASN A 1 85 ? -2.099 -9.696 11.019 1.00 88.81 85 ASN A CA 1
ATOM 681 C C . ASN A 1 85 ? -3.319 -8.770 11.162 1.00 88.81 85 ASN A C 1
ATOM 683 O O . ASN A 1 85 ? -4.283 -9.083 11.861 1.00 88.81 85 ASN A O 1
ATOM 687 N N . ILE A 1 86 ? -3.243 -7.582 10.565 1.00 80.12 86 ILE A N 1
ATOM 688 C CA . ILE A 1 86 ? -4.293 -6.565 10.685 1.00 80.12 86 ILE A CA 1
ATOM 689 C C . ILE A 1 86 ? -5.009 -6.383 9.347 1.00 80.12 86 ILE A C 1
ATOM 691 O O . ILE A 1 86 ? -4.355 -6.226 8.316 1.00 80.12 86 ILE A O 1
ATOM 695 N N . HIS A 1 87 ? -6.341 -6.333 9.396 1.00 85.56 87 HIS A N 1
ATOM 696 C CA . HIS A 1 87 ? -7.180 -5.837 8.307 1.00 85.56 87 HIS A CA 1
ATOM 697 C C . HIS A 1 87 ? -7.756 -4.480 8.707 1.00 85.56 87 HIS A C 1
ATOM 699 O O . HIS A 1 87 ? -8.432 -4.383 9.739 1.00 85.56 87 HIS A O 1
ATOM 705 N N . LEU A 1 88 ? -7.426 -3.415 7.967 1.00 79.44 88 LEU A N 1
ATOM 706 C CA . LEU A 1 88 ? -7.744 -2.064 8.429 1.00 79.44 88 LEU A CA 1
ATOM 707 C C . LEU A 1 88 ? -7.966 -1.054 7.296 1.00 79.44 88 LEU A C 1
ATOM 709 O O . LEU A 1 88 ? -7.095 -0.820 6.468 1.00 79.44 88 LEU A O 1
ATOM 713 N N . ASP A 1 89 ? -9.109 -0.371 7.297 1.00 83.19 89 ASP A N 1
ATOM 714 C CA . ASP A 1 89 ? -9.541 0.439 6.140 1.00 83.19 89 ASP A CA 1
ATOM 715 C C . ASP A 1 89 ? -8.753 1.749 5.976 1.00 83.19 89 ASP A C 1
ATOM 717 O O . ASP A 1 89 ? -8.772 2.419 4.938 1.00 83.19 89 ASP A O 1
ATOM 721 N N . ARG A 1 90 ? -8.119 2.228 7.051 1.00 87.19 90 ARG A N 1
ATOM 722 C CA . ARG A 1 90 ? -7.585 3.597 7.105 1.00 87.19 90 ARG A CA 1
ATOM 723 C C . ARG A 1 90 ? -6.092 3.693 7.375 1.00 87.19 90 ARG A C 1
ATOM 725 O O . ARG A 1 90 ? -5.355 4.093 6.474 1.00 87.19 90 ARG A O 1
ATOM 732 N N . GLN A 1 91 ? -5.627 3.514 8.608 1.00 89.12 91 GLN A N 1
ATOM 733 C CA . GLN A 1 91 ? -4.230 3.816 8.937 1.00 89.12 91 GLN A CA 1
ATOM 734 C C . GLN A 1 91 ? -3.591 2.853 9.937 1.00 89.12 91 GLN A C 1
ATOM 736 O O . GLN A 1 91 ? -4.075 2.699 11.056 1.00 89.12 91 GLN A O 1
ATOM 741 N N . ALA A 1 92 ? -2.431 2.312 9.573 1.00 87.62 92 ALA A N 1
ATOM 742 C CA . ALA A 1 92 ? -1.528 1.633 10.495 1.00 87.62 92 ALA A CA 1
ATOM 743 C C . ALA A 1 92 ? -0.242 2.456 10.663 1.00 87.62 92 ALA A C 1
ATOM 745 O O . ALA A 1 92 ? 0.288 3.011 9.695 1.00 87.62 92 ALA A O 1
ATOM 746 N N . SER A 1 93 ? 0.262 2.573 11.892 1.00 91.81 93 SER A N 1
ATOM 747 C CA . SER A 1 93 ? 1.521 3.277 12.156 1.00 91.81 93 SER A CA 1
ATOM 748 C C . SER A 1 93 ? 2.378 2.589 13.213 1.00 91.81 93 SER A C 1
ATOM 750 O O . SER A 1 93 ? 1.865 2.250 14.278 1.00 91.81 93 SER A O 1
ATOM 752 N N . GLY A 1 94 ? 3.683 2.488 12.969 1.00 92.81 94 GLY A N 1
ATOM 753 C CA . GLY A 1 94 ? 4.651 1.864 13.873 1.00 92.81 94 GLY A CA 1
ATOM 754 C C . GLY A 1 94 ? 5.362 0.699 13.193 1.00 92.81 94 GLY A C 1
ATOM 755 O O . GLY A 1 94 ? 5.845 0.858 12.073 1.00 92.81 94 GLY A O 1
ATOM 756 N N . HIS A 1 95 ? 5.424 -0.451 13.861 1.00 92.38 95 HIS A N 1
ATOM 757 C CA . HIS A 1 95 ? 5.946 -1.693 13.291 1.00 92.38 95 HIS A CA 1
ATOM 758 C C . HIS A 1 95 ? 4.776 -2.569 12.851 1.00 92.38 95 HIS A C 1
ATOM 760 O O . HIS A 1 95 ? 3.970 -2.990 13.675 1.00 92.38 95 HIS A O 1
ATOM 766 N N . CYS A 1 96 ? 4.675 -2.807 11.554 1.00 89.00 96 CYS A N 1
ATOM 767 C CA . CYS A 1 96 ? 3.528 -3.404 10.893 1.00 89.00 96 CYS A CA 1
ATOM 768 C C . CYS A 1 96 ? 3.959 -4.670 10.150 1.00 89.00 96 CYS A C 1
ATOM 770 O O . CYS A 1 96 ? 4.834 -4.597 9.288 1.00 89.00 96 CYS A O 1
ATOM 772 N N . PHE A 1 97 ? 3.327 -5.800 10.459 1.00 90.38 97 PHE A N 1
ATOM 773 C CA . PHE A 1 97 ? 3.614 -7.103 9.863 1.00 90.38 97 PHE A CA 1
ATOM 774 C C . PHE A 1 97 ? 2.326 -7.743 9.345 1.00 90.38 97 PHE A C 1
ATOM 776 O O . PHE A 1 97 ? 1.350 -7.826 10.094 1.00 90.38 97 PHE A O 1
ATOM 783 N N . ASN A 1 98 ? 2.347 -8.231 8.100 1.00 88.56 98 ASN A N 1
ATOM 784 C CA . ASN A 1 98 ? 1.222 -8.918 7.454 1.00 88.56 98 ASN A CA 1
ATOM 785 C C . ASN A 1 98 ? -0.067 -8.082 7.530 1.00 88.56 98 ASN A C 1
ATOM 787 O O . ASN A 1 98 ? -1.009 -8.427 8.245 1.00 88.56 98 ASN A O 1
ATOM 791 N N . ILE A 1 99 ? -0.083 -6.934 6.854 1.00 79.50 99 ILE A N 1
ATOM 792 C CA . ILE A 1 99 ? -1.227 -6.014 6.895 1.00 79.50 99 ILE A CA 1
ATOM 793 C C . ILE A 1 99 ? -1.905 -5.953 5.527 1.00 79.50 99 ILE A C 1
ATOM 795 O O . ILE A 1 99 ? -1.234 -5.754 4.514 1.00 79.50 99 ILE A O 1
ATOM 799 N N . HIS A 1 100 ? -3.236 -6.054 5.537 1.00 85.56 100 HIS A N 1
ATOM 800 C CA . HIS A 1 100 ? -4.093 -5.653 4.427 1.00 85.56 100 HIS A CA 1
ATOM 801 C C . HIS A 1 100 ? -4.744 -4.306 4.754 1.00 85.56 100 HIS A C 1
ATOM 803 O O . HIS A 1 100 ? -5.352 -4.150 5.820 1.00 85.56 100 HIS A O 1
ATOM 809 N N . LEU A 1 101 ? -4.562 -3.308 3.886 1.00 79.62 101 LEU A N 1
ATOM 810 C CA . LEU A 1 101 ? -4.948 -1.938 4.207 1.00 79.62 101 LEU A CA 1
ATOM 811 C C . LEU A 1 101 ? -5.361 -1.108 2.988 1.00 79.62 101 LEU A C 1
ATOM 813 O O . LEU A 1 101 ? -4.582 -0.928 2.063 1.00 79.62 101 LEU A O 1
ATOM 817 N N . ASP A 1 102 ? -6.499 -0.427 3.039 1.00 83.75 102 ASP A N 1
ATOM 818 C CA . ASP A 1 102 ? -6.955 0.327 1.856 1.00 83.75 102 ASP A CA 1
ATOM 819 C C . ASP A 1 102 ? -6.239 1.680 1.685 1.00 83.75 102 ASP A C 1
ATOM 821 O O . ASP A 1 102 ? -6.325 2.348 0.648 1.00 83.75 102 ASP A O 1
ATOM 825 N N . ARG A 1 103 ? -5.600 2.202 2.742 1.00 86.94 103 ARG A N 1
ATOM 826 C CA . ARG A 1 103 ? -5.213 3.625 2.785 1.00 86.94 103 ARG A CA 1
ATOM 827 C C . ARG A 1 103 ? -3.754 3.918 3.110 1.00 86.94 103 ARG A C 1
ATOM 829 O O . ARG A 1 103 ? -3.039 4.353 2.210 1.00 86.94 103 ARG A O 1
ATOM 836 N N . GLN A 1 104 ? -3.308 3.861 4.364 1.00 89.12 104 GLN A N 1
ATOM 837 C CA . GLN A 1 104 ? -1.941 4.295 4.702 1.00 89.12 104 GLN A CA 1
ATOM 838 C C . GLN A 1 104 ? -1.223 3.465 5.771 1.00 89.12 104 GLN A C 1
ATOM 840 O O . GLN A 1 104 ? -1.672 3.411 6.914 1.00 89.12 104 GLN A O 1
ATOM 845 N N . ALA A 1 105 ? -0.034 2.955 5.447 1.00 87.75 105 ALA A N 1
ATOM 846 C CA . ALA A 1 105 ? 0.896 2.379 6.417 1.00 87.75 105 ALA A CA 1
ATOM 847 C C . ALA A 1 105 ? 2.106 3.303 6.605 1.00 87.75 105 ALA A C 1
ATOM 849 O O . ALA A 1 105 ? 2.671 3.818 5.634 1.00 87.75 105 ALA A O 1
ATOM 850 N N . ARG A 1 106 ? 2.496 3.547 7.861 1.00 91.50 106 ARG A N 1
ATOM 851 C CA . ARG A 1 106 ? 3.648 4.396 8.201 1.00 91.50 106 ARG A CA 1
ATOM 852 C C . ARG A 1 106 ? 4.586 3.719 9.195 1.00 91.50 106 ARG A C 1
ATOM 854 O O . ARG A 1 106 ? 4.130 3.212 10.212 1.00 91.50 106 ARG A O 1
ATOM 861 N N . GLY A 1 107 ? 5.892 3.823 8.967 1.00 92.62 107 GLY A N 1
ATOM 862 C CA . GLY A 1 107 ? 6.920 3.299 9.870 1.00 92.62 107 GLY A CA 1
ATOM 863 C C . GLY A 1 107 ? 7.665 2.120 9.257 1.00 92.62 107 GLY A C 1
ATOM 864 O O . GLY A 1 107 ? 8.074 2.199 8.101 1.00 92.62 107 GLY A O 1
ATOM 865 N N . GLN A 1 108 ? 7.873 1.059 10.032 1.00 92.69 108 GLN A N 1
ATOM 866 C CA . GLN A 1 108 ? 8.500 -0.172 9.552 1.00 92.69 108 GLN A CA 1
ATOM 867 C C . GLN A 1 108 ? 7.416 -1.164 9.142 1.00 92.69 108 GLN A C 1
ATOM 869 O O . GLN A 1 108 ? 6.567 -1.528 9.950 1.00 92.69 108 GLN A O 1
ATOM 874 N N . CYS A 1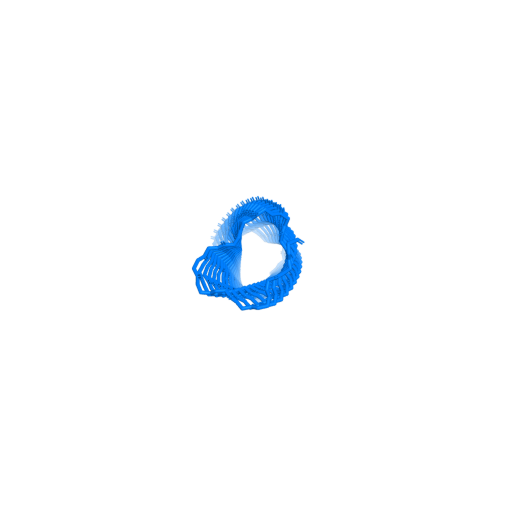 109 ? 7.428 -1.560 7.880 1.00 88.75 109 CYS A N 1
ATOM 875 C CA . CYS A 1 109 ? 6.350 -2.266 7.212 1.00 88.75 109 CYS A CA 1
ATOM 876 C C . CYS A 1 109 ? 6.898 -3.517 6.526 1.00 88.75 109 CYS A C 1
ATOM 878 O O . CYS A 1 109 ? 7.792 -3.403 5.688 1.00 88.75 109 CYS A O 1
ATOM 880 N N . PHE A 1 110 ? 6.343 -4.681 6.856 1.00 90.00 110 PHE A N 1
ATOM 881 C CA . PHE A 1 110 ? 6.753 -5.979 6.325 1.00 90.00 110 PHE A CA 1
ATOM 882 C C . PHE A 1 110 ? 5.538 -6.744 5.801 1.00 90.00 110 PHE A C 1
ATOM 884 O O . PHE A 1 110 ? 4.552 -6.879 6.530 1.00 90.00 110 PHE A O 1
ATOM 891 N N . ASN A 1 111 ? 5.632 -7.275 4.577 1.00 88.50 111 ASN A N 1
ATOM 892 C CA . ASN A 1 111 ? 4.587 -8.075 3.926 1.00 88.50 111 ASN A CA 1
ATOM 893 C C . ASN A 1 111 ? 3.235 -7.341 3.918 1.00 88.50 111 ASN A C 1
ATOM 895 O O . ASN A 1 111 ? 2.315 -7.682 4.664 1.00 88.50 111 ASN A O 1
ATOM 899 N N . ILE A 1 112 ? 3.138 -6.274 3.127 1.00 79.31 112 ILE A N 1
ATOM 900 C CA . ILE A 1 112 ? 1.946 -5.419 3.093 1.00 79.31 112 ILE A CA 1
ATOM 901 C C . ILE A 1 112 ? 1.285 -5.469 1.715 1.00 79.31 112 ILE A C 1
ATOM 903 O O . ILE A 1 112 ? 1.956 -5.272 0.702 1.00 79.31 112 ILE A O 1
ATOM 907 N N . HIS A 1 113 ? -0.037 -5.648 1.715 1.00 85.88 113 HIS A N 1
ATOM 908 C CA . HIS A 1 113 ? -0.920 -5.391 0.577 1.00 85.88 113 HIS A CA 1
ATOM 909 C C . HIS A 1 113 ? -1.708 -4.116 0.847 1.00 85.88 113 HIS A C 1
ATOM 911 O O . HIS A 1 113 ? -2.393 -4.025 1.872 1.00 85.88 113 HIS A O 1
ATOM 917 N N . LEU A 1 114 ? -1.547 -3.098 -0.005 1.00 79.88 114 LEU A N 1
ATOM 918 C CA . LEU A 1 114 ? -2.108 -1.782 0.291 1.00 79.88 114 LEU A CA 1
ATOM 919 C C . LEU A 1 114 ? -2.492 -0.990 -0.973 1.00 79.88 114 LEU A C 1
ATOM 921 O O . LEU A 1 114 ? -1.734 -0.896 -1.931 1.00 79.88 114 LEU A O 1
ATOM 925 N N . ASP A 1 115 ? -3.661 -0.356 -0.991 1.00 84.06 115 ASP A N 1
ATOM 926 C CA . ASP A 1 115 ? -4.149 0.246 -2.252 1.00 84.06 115 ASP A CA 1
ATOM 927 C C . ASP A 1 115 ? -3.545 1.633 -2.523 1.00 84.06 115 ASP A C 1
ATOM 929 O O . ASP A 1 115 ? -3.561 2.172 -3.633 1.00 84.06 115 ASP A O 1
ATOM 933 N N . ARG A 1 116 ? -3.087 2.324 -1.474 1.00 87.25 116 ARG A N 1
ATOM 934 C CA . ARG A 1 116 ? -2.795 3.765 -1.547 1.00 87.25 116 ARG A CA 1
ATOM 935 C C . ARG A 1 116 ? -1.369 4.163 -1.209 1.00 87.25 116 ARG A C 1
ATOM 937 O O . ARG A 1 116 ? -0.685 4.703 -2.078 1.00 87.25 116 ARG A O 1
ATOM 944 N N . GLN A 1 117 ? -0.931 4.047 0.039 1.00 89.00 117 GLN A N 1
ATOM 945 C CA . GLN A 1 117 ? 0.360 4.614 0.418 1.00 89.00 117 GLN A CA 1
ATOM 946 C C . GLN A 1 117 ? 1.090 3.875 1.541 1.00 89.00 117 GLN A C 1
ATOM 948 O O . GLN A 1 117 ? 0.569 3.732 2.646 1.00 89.00 117 GLN A O 1
ATOM 953 N N . ALA A 1 118 ? 2.352 3.535 1.293 1.00 87.50 118 ALA A N 1
ATOM 954 C CA . ALA A 1 118 ? 3.297 3.101 2.314 1.00 87.50 118 ALA A CA 1
ATOM 955 C C . ALA A 1 118 ? 4.406 4.151 2.472 1.00 87.50 118 ALA A C 1
ATOM 957 O O . ALA A 1 118 ? 4.888 4.721 1.487 1.00 87.50 118 ALA A O 1
ATOM 958 N N . SER A 1 119 ? 4.800 4.451 3.710 1.00 91.38 119 SER A N 1
ATOM 959 C CA . SER A 1 119 ? 5.905 5.376 3.977 1.00 91.38 119 SER A CA 1
ATOM 960 C C . SER A 1 119 ? 6.792 4.925 5.132 1.00 91.38 119 SER A C 1
ATOM 962 O O . SER A 1 119 ? 6.274 4.614 6.203 1.00 91.38 119 SER A O 1
ATOM 964 N N . GLY A 1 120 ? 8.111 4.995 4.955 1.00 92.69 120 GLY A N 1
ATOM 965 C CA . GLY A 1 120 ? 9.105 4.630 5.966 1.00 92.69 120 GLY A CA 1
ATOM 966 C C . GLY A 1 120 ? 10.057 3.556 5.449 1.00 92.69 120 GLY A C 1
ATOM 967 O O . GLY A 1 120 ? 10.577 3.697 4.344 1.00 92.69 120 GLY A O 1
ATOM 968 N N . HIS A 1 121 ? 10.283 2.507 6.241 1.00 92.44 121 HIS A N 1
ATOM 969 C CA . HIS A 1 121 ? 11.050 1.329 5.829 1.00 92.44 121 HIS A CA 1
ATOM 970 C C . HIS A 1 121 ? 10.079 0.221 5.435 1.00 92.44 121 HIS A C 1
ATOM 972 O O . HIS A 1 121 ? 9.293 -0.241 6.258 1.00 92.44 121 HIS A O 1
ATOM 978 N N . CYS A 1 122 ? 10.112 -0.163 4.170 1.00 88.56 122 CYS A N 1
ATOM 979 C CA . CYS A 1 122 ? 9.122 -1.000 3.517 1.00 88.56 122 CYS A CA 1
ATOM 980 C C . CYS A 1 122 ? 9.803 -2.227 2.909 1.00 88.56 122 CYS A C 1
ATOM 982 O O . CYS A 1 122 ? 10.706 -2.071 2.088 1.00 88.56 122 CYS A O 1
ATOM 984 N N . PHE A 1 123 ? 9.349 -3.421 3.284 1.00 90.06 123 PHE A N 1
ATOM 985 C CA . PHE A 1 123 ? 9.885 -4.700 2.820 1.00 90.06 123 PHE A CA 1
ATOM 986 C C . PHE A 1 123 ? 8.753 -5.589 2.304 1.00 90.06 123 PHE A C 1
ATOM 988 O O . PHE A 1 123 ? 7.763 -5.774 3.016 1.00 90.06 123 PHE A O 1
ATOM 995 N N . ASN A 1 124 ? 8.925 -6.165 1.110 1.00 88.56 124 ASN A N 1
ATOM 996 C CA . ASN A 1 124 ? 7.965 -7.076 0.474 1.00 88.56 124 ASN A CA 1
ATOM 997 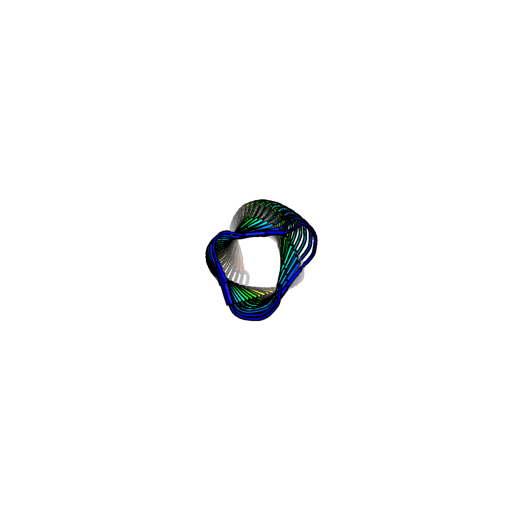C C . ASN A 1 124 ? 6.561 -6.453 0.400 1.00 88.56 124 ASN A C 1
ATOM 999 O O . ASN A 1 124 ? 5.653 -6.826 1.146 1.00 88.56 124 ASN A O 1
ATOM 1003 N N . ILE A 1 125 ? 6.397 -5.441 -0.451 1.00 79.12 125 ILE A N 1
ATOM 1004 C CA . ILE A 1 125 ? 5.135 -4.700 -0.566 1.00 79.12 125 ILE A CA 1
ATOM 1005 C C . ILE A 1 125 ? 4.539 -4.870 -1.960 1.00 79.12 125 ILE A C 1
ATOM 1007 O O . ILE A 1 125 ? 5.227 -4.662 -2.960 1.00 79.12 125 ILE A O 1
ATOM 1011 N N . HIS A 1 126 ? 3.239 -5.154 -1.996 1.00 85.50 126 HIS A N 1
ATOM 1012 C CA . HIS A 1 126 ? 2.385 -4.976 -3.166 1.00 85.50 126 HIS A CA 1
ATOM 1013 C C . HIS A 1 126 ? 1.512 -3.745 -2.947 1.00 85.50 126 HIS A C 1
ATOM 1015 O O . HIS A 1 126 ? 0.790 -3.662 -1.947 1.00 85.50 126 HIS A O 1
ATOM 1021 N N . LEU A 1 127 ? 1.625 -2.760 -3.837 1.00 79.62 127 LEU A N 1
ATOM 1022 C CA . LEU A 1 127 ? 0.959 -1.480 -3.640 1.00 79.62 127 LEU A CA 1
ATOM 1023 C C . LEU A 1 127 ? 0.495 -0.852 -4.972 1.00 79.62 127 LEU A C 1
ATOM 1025 O O . LEU A 1 127 ? 1.247 -0.765 -5.934 1.00 79.62 127 LEU A O 1
ATOM 1029 N N . ASP A 1 128 ? -0.727 -0.329 -5.045 1.00 83.94 128 ASP A N 1
ATOM 1030 C CA . ASP A 1 128 ? -1.228 0.184 -6.342 1.00 83.94 128 ASP A CA 1
ATOM 1031 C C . ASP A 1 128 ? -0.742 1.613 -6.640 1.00 83.94 128 ASP A C 1
ATOM 1033 O O . ASP A 1 128 ? -0.848 2.144 -7.751 1.00 83.94 128 ASP A O 1
ATOM 1037 N N . ARG A 1 129 ? -0.292 2.338 -5.609 1.00 86.69 129 ARG A N 1
ATOM 1038 C CA . ARG A 1 129 ? -0.144 3.800 -5.686 1.00 86.69 129 ARG A CA 1
ATOM 1039 C C . ARG A 1 129 ? 1.235 4.326 -5.318 1.00 86.69 129 ARG A C 1
ATOM 1041 O O . ARG A 1 129 ? 1.941 4.782 -6.217 1.00 86.69 129 ARG A O 1
ATOM 1048 N N . GLN A 1 130 ? 1.598 4.416 -4.038 1.00 88.69 130 GLN A N 1
ATOM 1049 C CA . GLN A 1 130 ? 2.781 5.206 -3.656 1.00 88.69 130 GLN A CA 1
ATOM 1050 C C . GLN A 1 130 ? 3.600 4.650 -2.492 1.00 88.69 130 GLN A C 1
ATOM 1052 O O . GLN A 1 130 ? 3.151 4.693 -1.348 1.00 88.69 130 GLN A O 1
ATOM 1057 N N . ALA A 1 131 ? 4.845 4.253 -2.758 1.00 87.56 131 ALA A N 1
ATOM 1058 C CA . ALA A 1 131 ? 5.818 3.888 -1.731 1.00 87.56 131 ALA A CA 1
ATOM 1059 C C . ALA A 1 131 ? 6.843 5.019 -1.542 1.00 87.56 131 ALA A C 1
ATOM 1061 O O . ALA A 1 131 ? 7.399 5.536 -2.515 1.00 87.56 131 ALA A O 1
ATOM 1062 N N . ARG A 1 132 ? 7.088 5.441 -0.295 1.00 91.12 132 ARG A N 1
ATOM 1063 C CA . ARG A 1 132 ? 8.070 6.493 0.025 1.00 91.12 132 ARG A CA 1
ATOM 1064 C C . ARG A 1 132 ? 9.034 6.069 1.128 1.00 91.12 132 ARG A C 1
ATOM 1066 O O . ARG A 1 132 ? 8.596 5.586 2.165 1.00 91.12 132 ARG A O 1
ATOM 1073 N N . GLY A 1 133 ? 10.319 6.364 0.963 1.00 92.31 133 GLY A N 1
ATOM 1074 C CA . GLY A 1 133 ? 11.352 6.103 1.968 1.00 92.31 133 GLY A CA 1
ATOM 1075 C C . GLY A 1 133 ? 12.328 5.026 1.512 1.00 92.31 133 GLY A C 1
ATOM 1076 O O . GLY A 1 133 ? 12.806 5.083 0.382 1.00 92.31 133 GLY A O 1
ATOM 1077 N N . GLN A 1 134 ? 12.649 4.079 2.389 1.00 92.38 134 GLN A N 1
ATOM 1078 C CA . GLN A 1 134 ? 13.499 2.936 2.057 1.00 92.38 134 GLN A CA 1
ATOM 1079 C C . GLN A 1 134 ? 12.620 1.742 1.699 1.00 92.38 134 GLN A C 1
ATOM 1081 O O . GLN A 1 134 ? 11.806 1.302 2.505 1.00 92.38 134 GLN A O 1
ATOM 1086 N N . CYS A 1 135 ? 12.764 1.255 0.477 1.00 88.31 135 CYS A N 1
ATOM 1087 C CA . CYS A 1 135 ? 11.863 0.318 -0.169 1.00 88.31 135 CYS A CA 1
ATOM 1088 C C . CYS A 1 135 ? 12.661 -0.868 -0.709 1.00 88.31 135 CYS A C 1
ATOM 1090 O O . CYS A 1 135 ? 13.562 -0.670 -1.525 1.00 88.31 135 CYS A O 1
ATOM 1092 N N . PHE A 1 136 ? 12.313 -2.078 -0.279 1.00 89.12 136 PHE A N 1
ATOM 1093 C CA . PHE A 1 136 ? 12.975 -3.322 -0.665 1.00 89.12 136 PHE A CA 1
ATOM 1094 C C . PHE A 1 136 ? 11.942 -4.331 -1.167 1.00 89.12 136 PHE A C 1
ATOM 1096 O O . PHE A 1 136 ? 10.949 -4.569 -0.475 1.00 89.12 136 PHE A O 1
ATOM 1103 N N . ASN A 1 137 ? 12.201 -4.947 -2.325 1.00 88.50 137 ASN A N 1
ATOM 1104 C CA . ASN A 1 137 ? 11.346 -5.973 -2.935 1.00 88.50 137 ASN A CA 1
ATOM 1105 C C . ASN A 1 137 ? 9.895 -5.483 -3.082 1.00 88.50 137 ASN A C 1
ATOM 1107 O O . ASN A 1 137 ? 8.997 -5.909 -2.354 1.00 88.50 137 ASN A O 1
ATOM 1111 N N . ILE A 1 138 ? 9.675 -4.520 -3.976 1.00 78.62 138 ILE A N 1
ATOM 1112 C CA . ILE A 1 138 ? 8.356 -3.903 -4.164 1.00 78.62 138 ILE A CA 1
ATOM 1113 C C . ILE A 1 138 ? 7.822 -4.196 -5.563 1.00 78.62 138 ILE A C 1
ATOM 1115 O O . ILE A 1 138 ? 8.524 -3.994 -6.553 1.00 78.62 138 ILE A O 1
ATOM 1119 N N . HIS A 1 139 ? 6.549 -4.581 -5.625 1.00 85.19 139 HIS A N 1
ATOM 1120 C CA . HIS A 1 139 ? 5.732 -4.530 -6.833 1.00 85.19 139 HIS A CA 1
ATOM 1121 C C . HIS A 1 139 ? 4.756 -3.364 -6.713 1.00 85.19 139 HIS A C 1
ATOM 1123 O O . HIS A 1 139 ? 3.987 -3.293 -5.748 1.00 85.19 139 HIS A O 1
ATOM 1129 N N . LEU A 1 140 ? 4.826 -2.418 -7.650 1.00 79.25 140 LEU A N 1
ATOM 1130 C CA . LEU A 1 140 ? 4.050 -1.191 -7.543 1.00 79.25 140 LEU A CA 1
ATOM 1131 C C . LEU A 1 140 ? 3.587 -0.640 -8.904 1.00 79.25 140 LEU A C 1
ATOM 1133 O O . LEU A 1 140 ? 4.382 -0.407 -9.804 1.00 79.25 140 LEU A O 1
ATOM 1137 N N . ASP A 1 141 ? 2.308 -0.304 -9.043 1.00 83.94 141 ASP A N 1
ATOM 1138 C CA . ASP A 1 141 ? 1.784 0.131 -10.356 1.00 83.94 141 ASP A CA 1
ATOM 1139 C C . ASP A 1 141 ? 2.157 1.583 -10.701 1.00 83.94 141 ASP A C 1
ATOM 1141 O O . ASP A 1 141 ? 2.067 2.051 -11.842 1.00 83.94 141 ASP A O 1
ATOM 1145 N N . ARG A 1 142 ? 2.483 2.395 -9.688 1.00 86.38 142 ARG A N 1
ATOM 1146 C CA . ARG A 1 142 ? 2.535 3.857 -9.841 1.00 86.38 142 ARG A CA 1
ATOM 1147 C C . ARG A 1 142 ? 3.867 4.491 -9.475 1.00 86.38 142 ARG A C 1
ATOM 1149 O O . ARG A 1 142 ? 4.574 4.929 -10.382 1.00 86.38 142 ARG A O 1
ATOM 1156 N N . GLN A 1 143 ? 4.171 4.707 -8.196 1.00 88.19 143 GLN A N 1
ATOM 1157 C CA . GLN A 1 143 ? 5.290 5.595 -7.840 1.00 88.19 143 GLN A CA 1
ATOM 1158 C C . GLN A 1 143 ? 6.083 5.176 -6.604 1.00 88.19 143 GLN A C 1
ATOM 1160 O O . GLN A 1 143 ? 5.566 5.226 -5.488 1.00 88.19 143 GLN A O 1
ATOM 1165 N N . ALA A 1 144 ? 7.365 4.873 -6.791 1.00 87.12 144 ALA A N 1
ATOM 1166 C CA . ALA A 1 144 ? 8.311 4.668 -5.701 1.00 87.12 144 ALA A CA 1
ATOM 1167 C C . ALA A 1 144 ? 9.250 5.879 -5.596 1.00 87.12 144 ALA A C 1
ATOM 1169 O O . ALA A 1 144 ? 9.729 6.390 -6.609 1.00 87.12 144 ALA A O 1
ATOM 1170 N N . SER A 1 145 ? 9.505 6.361 -4.380 1.00 90.88 145 SER A N 1
ATOM 1171 C CA . SER A 1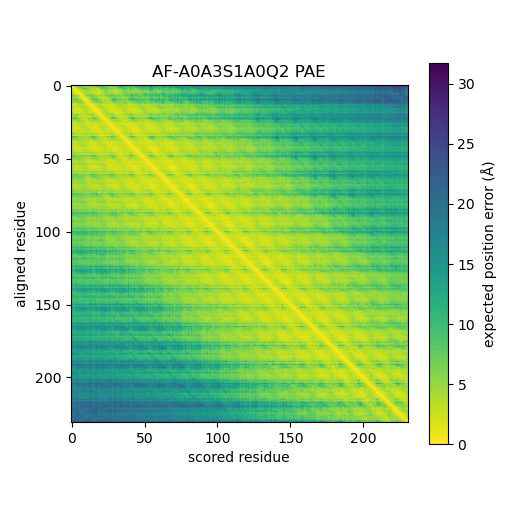 145 ? 10.428 7.479 -4.150 1.00 90.88 145 SER A CA 1
ATOM 1172 C C . SER A 1 145 ? 11.305 7.266 -2.919 1.00 90.88 145 SER A C 1
ATOM 1174 O O . SER A 1 145 ? 10.787 6.903 -1.862 1.00 90.88 145 SER A O 1
ATOM 1176 N N . GLY A 1 146 ? 12.595 7.581 -3.023 1.00 92.38 146 GLY A N 1
ATOM 1177 C CA . GLY A 1 146 ? 13.567 7.469 -1.932 1.00 92.38 146 GLY A CA 1
ATOM 1178 C C . GLY A 1 146 ? 14.700 6.510 -2.286 1.00 92.38 146 GLY A C 1
ATOM 1179 O O . GLY A 1 146 ? 15.280 6.632 -3.361 1.00 92.38 146 GLY A O 1
ATOM 1180 N N . HIS A 1 147 ? 15.021 5.577 -1.389 1.00 91.50 147 HIS A N 1
ATOM 1181 C CA . HIS A 1 147 ? 15.979 4.501 -1.652 1.00 91.50 147 HIS A CA 1
ATOM 1182 C C . HIS A 1 147 ? 15.215 3.228 -2.006 1.00 91.50 147 HIS A C 1
ATOM 1184 O O . HIS A 1 147 ? 14.483 2.693 -1.180 1.00 91.50 147 HIS A O 1
ATOM 1190 N N . CYS A 1 148 ? 15.371 2.773 -3.239 1.00 87.75 148 CYS A N 1
ATOM 1191 C CA . CYS A 1 148 ? 14.585 1.721 -3.859 1.00 87.75 148 CYS A CA 1
ATOM 1192 C C . CYS A 1 148 ? 15.505 0.586 -4.311 1.00 87.75 148 CYS A C 1
ATOM 1194 O O . CYS A 1 148 ? 16.411 0.824 -5.109 1.00 87.75 148 CYS A O 1
ATOM 1196 N N . PHE A 1 149 ? 15.253 -0.629 -3.829 1.00 88.94 149 PHE A N 1
ATOM 1197 C CA . PHE A 1 149 ? 16.034 -1.827 -4.133 1.00 88.94 149 PHE A CA 1
ATOM 1198 C C . PHE A 1 149 ? 15.114 -2.952 -4.607 1.00 88.94 149 PHE A C 1
ATOM 1200 O O . PHE A 1 149 ? 14.124 -3.241 -3.931 1.00 88.94 149 PHE A O 1
ATOM 1207 N N . ASN A 1 150 ? 15.466 -3.605 -5.719 1.00 87.75 150 ASN A N 1
ATOM 1208 C CA . ASN A 1 150 ? 14.724 -4.736 -6.291 1.00 87.75 150 ASN A CA 1
ATOM 1209 C C . ASN A 1 150 ? 13.239 -4.389 -6.495 1.00 87.75 150 ASN A C 1
ATOM 1211 O O . ASN A 1 150 ? 12.364 -4.880 -5.781 1.00 87.75 150 ASN A O 1
ATOM 1215 N N . ILE A 1 151 ? 12.955 -3.470 -7.417 1.00 77.75 151 ILE A N 1
ATOM 1216 C CA . ILE A 1 151 ? 11.587 -2.993 -7.656 1.00 77.75 151 ILE A CA 1
ATOM 1217 C C . ILE A 1 151 ? 11.130 -3.369 -9.065 1.00 77.75 151 ILE A C 1
ATOM 1219 O O . ILE A 1 151 ? 11.845 -3.126 -10.036 1.00 77.75 151 ILE A O 1
ATOM 1223 N N . HIS A 1 152 ? 9.902 -3.878 -9.159 1.00 84.50 152 HIS A N 1
ATOM 1224 C CA . HIS A 1 152 ? 9.127 -3.934 -10.396 1.00 84.50 152 HIS A CA 1
ATOM 1225 C C . HIS A 1 152 ? 8.064 -2.840 -10.367 1.00 84.50 152 HIS A C 1
ATOM 1227 O O . HIS A 1 152 ? 7.279 -2.755 -9.416 1.00 84.50 152 HIS A O 1
ATOM 1233 N N . LEU A 1 153 ? 8.076 -1.968 -11.374 1.00 78.69 153 LEU A N 1
ATOM 1234 C CA . LEU A 1 153 ? 7.258 -0.767 -11.352 1.00 78.69 153 LEU A CA 1
ATOM 1235 C C . LEU A 1 153 ? 6.762 -0.347 -12.735 1.00 78.69 153 LEU A C 1
ATOM 1237 O O . LEU A 1 153 ? 7.570 -0.086 -13.609 1.00 78.69 153 LEU A O 1
ATOM 1241 N N . ASP A 1 154 ? 5.466 -0.112 -12.918 1.00 83.31 154 ASP A N 1
ATOM 1242 C CA . ASP A 1 154 ? 4.961 0.227 -14.265 1.00 83.31 154 ASP A CA 1
ATOM 1243 C C . ASP A 1 154 ? 5.232 1.691 -14.657 1.00 83.31 154 ASP A C 1
ATOM 1245 O O . ASP A 1 154 ? 5.204 2.087 -15.826 1.00 83.31 154 ASP A O 1
ATOM 1249 N N . ARG A 1 155 ? 5.405 2.585 -13.673 1.00 85.56 155 ARG A N 1
ATOM 1250 C CA . ARG A 1 155 ? 5.316 4.037 -13.917 1.00 85.56 155 ARG A CA 1
ATOM 1251 C C . ARG A 1 155 ? 6.545 4.848 -13.544 1.00 85.56 155 ARG A C 1
ATOM 1253 O O . ARG A 1 155 ? 7.189 5.377 -14.453 1.00 85.56 155 ARG A O 1
ATOM 1260 N N . GLN A 1 156 ? 6.833 5.101 -12.267 1.00 87.56 156 GLN A N 1
ATOM 1261 C CA . GLN A 1 156 ? 7.886 6.073 -11.924 1.00 87.56 156 GLN A CA 1
ATOM 1262 C C . GLN A 1 156 ? 8.664 5.770 -10.645 1.00 87.56 156 GLN A C 1
ATOM 1264 O O . GLN A 1 156 ? 8.100 5.814 -9.555 1.00 87.56 156 GLN A O 1
ATOM 1269 N N . ALA A 1 157 ? 9.978 5.592 -10.769 1.00 86.19 157 ALA A N 1
ATOM 1270 C CA . ALA A 1 157 ? 10.893 5.511 -9.636 1.00 86.19 157 ALA A CA 1
ATOM 1271 C C . ALA A 1 157 ? 11.713 6.805 -9.532 1.00 86.19 157 ALA A C 1
ATOM 1273 O O . ALA A 1 157 ? 12.178 7.339 -10.547 1.00 86.19 157 ALA A O 1
ATOM 1274 N N . SER A 1 158 ? 11.884 7.338 -8.321 1.00 90.31 158 SER A N 1
ATOM 1275 C CA . SER A 1 158 ? 12.706 8.526 -8.079 1.00 90.31 158 SER A CA 1
ATOM 1276 C C . SER A 1 158 ? 13.614 8.403 -6.854 1.00 90.31 158 SER A C 1
ATOM 1278 O O . SER A 1 158 ? 13.242 7.817 -5.841 1.00 90.31 158 SER A O 1
ATOM 1280 N N . GLY A 1 159 ? 14.805 9.002 -6.928 1.00 92.12 159 GLY A N 1
ATOM 1281 C CA . GLY A 1 159 ? 15.795 8.996 -5.848 1.00 92.12 159 GLY A CA 1
ATOM 1282 C C . GLY A 1 159 ? 16.977 8.085 -6.168 1.00 92.12 159 GLY A C 1
ATOM 1283 O O . GLY A 1 159 ? 17.573 8.218 -7.235 1.00 92.12 159 GLY A O 1
ATOM 1284 N N . HIS A 1 160 ? 17.327 7.189 -5.247 1.00 90.81 160 HIS A N 1
ATOM 1285 C CA . HIS A 1 160 ? 18.368 6.180 -5.434 1.00 90.81 160 HIS A CA 1
ATOM 1286 C C . HIS A 1 160 ? 17.723 4.832 -5.746 1.00 90.81 160 HIS A C 1
ATOM 1288 O O . HIS A 1 160 ? 17.017 4.272 -4.915 1.00 90.81 160 HIS A O 1
ATOM 1294 N N . CYS A 1 161 ? 17.961 4.333 -6.949 1.00 87.06 161 CYS A N 1
ATOM 1295 C CA . CYS A 1 161 ? 17.291 3.189 -7.542 1.00 87.06 161 CYS A CA 1
ATOM 1296 C C . CYS A 1 161 ? 18.319 2.116 -7.909 1.00 87.06 161 CYS A C 1
ATOM 1298 O O . CYS A 1 161 ? 19.228 2.394 -8.690 1.00 87.06 161 CYS A O 1
ATOM 1300 N N . PHE A 1 162 ? 18.156 0.908 -7.373 1.00 87.88 162 PHE A N 1
ATOM 1301 C CA . PHE A 1 162 ? 19.051 -0.229 -7.587 1.00 87.88 162 PHE A CA 1
ATOM 1302 C C . PHE A 1 162 ? 18.253 -1.458 -8.022 1.00 87.88 162 PHE A C 1
ATOM 1304 O O . PHE A 1 162 ? 17.270 -1.798 -7.360 1.00 87.88 162 PHE A O 1
ATOM 1311 N N . ASN A 1 163 ? 18.701 -2.140 -9.081 1.00 87.25 163 ASN A N 1
ATOM 1312 C CA . ASN A 1 163 ? 18.078 -3.365 -9.599 1.00 87.25 163 ASN A CA 1
ATOM 1313 C C . ASN A 1 163 ? 16.576 -3.163 -9.866 1.00 87.25 163 ASN A C 1
ATOM 1315 O O . ASN A 1 163 ? 15.724 -3.712 -9.167 1.00 87.25 163 ASN A O 1
ATOM 1319 N N . ILE A 1 164 ? 16.240 -2.296 -10.823 1.00 77.19 164 ILE A N 1
ATOM 1320 C CA . ILE A 1 164 ? 14.844 -1.951 -11.124 1.00 77.19 164 ILE A CA 1
ATOM 1321 C C . ILE A 1 164 ? 14.467 -2.431 -12.523 1.00 77.19 164 ILE A C 1
ATOM 1323 O O . ILE A 1 164 ? 15.199 -2.187 -13.481 1.00 77.19 164 ILE A O 1
ATOM 1327 N N . HIS A 1 165 ? 13.286 -3.035 -12.632 1.00 83.06 165 HIS A N 1
ATOM 1328 C CA . HIS A 1 165 ? 12.565 -3.213 -13.890 1.00 83.06 165 HIS A CA 1
ATOM 1329 C C . HIS A 1 165 ? 11.409 -2.220 -13.929 1.00 83.06 165 HIS A C 1
ATOM 1331 O O . HIS A 1 165 ? 10.572 -2.212 -13.020 1.00 83.06 165 HIS A O 1
ATOM 1337 N N . LEU A 1 166 ? 11.389 -1.342 -14.933 1.00 77.69 166 LEU A N 1
ATOM 1338 C CA . LEU A 1 166 ? 10.412 -0.261 -14.962 1.00 77.69 166 LEU A CA 1
ATOM 1339 C C . LEU A 1 166 ? 10.027 0.188 -16.372 1.00 77.69 166 LEU A C 1
ATOM 1341 O O . LEU A 1 166 ? 10.861 0.662 -17.133 1.00 77.69 166 LEU A O 1
ATOM 1345 N N . ASP A 1 167 ? 8.737 0.174 -16.687 1.00 82.00 167 ASP A N 1
ATOM 1346 C CA . ASP A 1 167 ? 8.283 0.400 -18.068 1.00 82.00 167 ASP A CA 1
ATOM 1347 C C . ASP A 1 167 ? 8.438 1.863 -18.512 1.00 82.00 167 ASP A C 1
ATOM 1349 O O . ASP A 1 167 ? 8.533 2.195 -19.697 1.00 82.00 167 ASP A O 1
ATOM 1353 N N . ARG A 1 168 ? 8.387 2.817 -17.571 1.00 84.31 168 ARG A N 1
ATOM 1354 C CA . ARG A 1 168 ? 8.227 4.239 -17.924 1.00 84.31 168 ARG A CA 1
ATOM 1355 C C . ARG A 1 168 ? 9.388 5.142 -17.537 1.00 84.31 168 ARG A C 1
ATOM 1357 O O . ARG A 1 168 ? 10.010 5.704 -18.442 1.00 84.31 168 ARG A O 1
ATOM 1364 N N . GLN A 1 169 ? 9.615 5.449 -16.259 1.00 86.44 169 GLN A N 1
ATOM 1365 C CA . GLN A 1 169 ? 10.580 6.507 -15.917 1.00 86.44 169 GLN A CA 1
ATOM 1366 C C . GLN A 1 169 ? 11.350 6.292 -14.616 1.00 86.44 169 GLN A C 1
ATOM 1368 O O . GLN A 1 169 ? 10.755 6.353 -13.545 1.00 86.44 169 GLN A O 1
ATOM 1373 N N . ALA A 1 170 ? 12.680 6.238 -14.700 1.00 85.19 170 ALA A N 1
ATOM 1374 C CA . ALA A 1 170 ? 13.574 6.359 -13.546 1.00 85.19 170 ALA A CA 1
ATOM 1375 C C . ALA A 1 170 ? 14.197 7.765 -13.479 1.00 85.19 170 ALA A C 1
ATOM 1377 O O . ALA A 1 170 ? 14.600 8.329 -14.504 1.00 85.19 170 ALA A O 1
ATOM 1378 N N . ARG A 1 171 ? 14.272 8.360 -12.282 1.00 89.38 171 ARG A N 1
ATOM 1379 C CA . ARG A 1 171 ? 14.911 9.669 -12.054 1.00 89.38 171 ARG A CA 1
ATOM 1380 C C . ARG A 1 171 ? 15.835 9.654 -10.839 1.00 89.38 171 ARG A C 1
ATOM 1382 O O . ARG A 1 171 ? 15.428 9.208 -9.773 1.00 89.38 171 ARG A O 1
ATOM 1389 N N . GLY A 1 172 ? 17.009 10.266 -10.959 1.00 91.50 172 GLY A N 1
ATOM 1390 C CA . GLY A 1 172 ? 17.974 10.410 -9.867 1.00 91.50 172 GLY A CA 1
ATOM 1391 C C . GLY A 1 172 ? 19.219 9.565 -10.107 1.00 91.50 172 GLY A C 1
ATOM 1392 O O . GLY A 1 172 ? 19.788 9.625 -11.194 1.00 91.50 172 GLY A O 1
ATOM 1393 N N . HIS A 1 173 ? 19.643 8.802 -9.103 1.00 89.94 173 HIS A N 1
ATOM 1394 C CA . HIS A 1 173 ? 20.767 7.874 -9.204 1.00 89.94 173 HIS A CA 1
ATOM 1395 C C . HIS A 1 173 ? 20.245 6.464 -9.467 1.00 89.94 173 HIS A C 1
ATOM 1397 O O . HIS A 1 173 ? 19.530 5.901 -8.644 1.00 89.94 173 HIS A O 1
ATOM 1403 N N . CYS A 1 174 ? 20.592 5.917 -10.621 1.00 86.06 174 CYS A N 1
ATOM 1404 C CA . CYS A 1 174 ? 20.034 4.701 -11.186 1.00 86.06 174 CYS A CA 1
ATOM 1405 C C . CYS A 1 174 ? 21.159 3.704 -11.470 1.00 86.06 174 CYS A C 1
ATOM 1407 O O . CYS A 1 174 ? 22.069 4.024 -12.234 1.00 86.06 174 CYS A O 1
ATOM 1409 N N . PHE A 1 175 ? 21.080 2.512 -10.882 1.00 87.00 175 PHE A N 1
ATOM 1410 C CA . PHE A 1 175 ? 22.078 1.451 -11.010 1.00 87.00 175 PHE A CA 1
ATOM 1411 C C . PHE A 1 175 ? 21.403 0.135 -11.395 1.00 87.00 175 PHE A C 1
ATOM 1413 O O . PHE A 1 175 ? 20.431 -0.251 -10.741 1.00 87.00 175 PHE A O 1
ATOM 1420 N N . ASN A 1 176 ? 21.940 -0.566 -12.399 1.00 86.12 176 ASN A N 1
ATOM 1421 C CA . ASN A 1 176 ? 21.442 -1.871 -12.854 1.00 86.12 176 ASN A CA 1
ATOM 1422 C C . ASN A 1 176 ? 19.935 -1.821 -13.165 1.00 86.12 176 ASN A C 1
ATOM 1424 O O . ASN A 1 176 ? 19.119 -2.408 -12.454 1.00 86.12 176 ASN A O 1
ATOM 1428 N N . ILE A 1 177 ? 19.545 -1.040 -14.172 1.00 76.06 177 ILE A N 1
ATOM 1429 C CA . ILE A 1 177 ? 18.129 -0.846 -14.517 1.00 76.06 177 ILE A CA 1
ATOM 1430 C C . ILE A 1 177 ? 17.838 -1.423 -15.903 1.00 76.06 177 ILE A C 1
ATOM 1432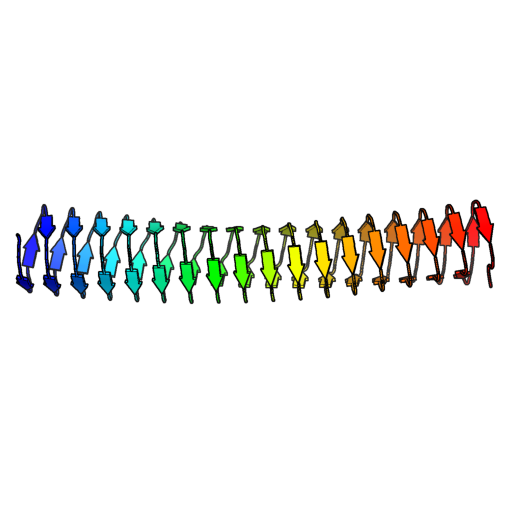 O O . ILE A 1 177 ? 18.589 -1.180 -16.846 1.00 76.06 177 ILE A O 1
ATOM 1436 N N . HIS A 1 178 ? 16.708 -2.116 -16.024 1.00 81.56 178 HIS A N 1
ATOM 1437 C CA . HIS A 1 178 ? 16.049 -2.398 -17.297 1.00 81.56 178 HIS A CA 1
ATOM 1438 C C . HIS A 1 178 ? 14.822 -1.498 -17.429 1.00 81.56 178 HIS A C 1
ATOM 1440 O O . HIS A 1 178 ? 13.983 -1.453 -16.522 1.00 81.56 178 HIS A O 1
ATOM 1446 N N . LEU A 1 179 ? 14.741 -0.737 -18.519 1.00 76.00 179 LEU A N 1
ATOM 1447 C CA . LEU A 1 179 ? 13.717 0.290 -18.656 1.00 76.00 179 LEU A CA 1
ATOM 1448 C C . LEU A 1 179 ? 13.266 0.508 -20.101 1.00 76.00 179 LEU A C 1
ATOM 1450 O O . LEU A 1 179 ? 14.076 0.851 -20.949 1.00 76.00 179 LEU A O 1
ATOM 1454 N N . ASP A 1 180 ? 11.969 0.508 -20.376 1.00 80.06 180 ASP A N 1
ATOM 1455 C CA . ASP A 1 180 ? 11.532 0.624 -21.778 1.00 80.06 180 ASP A CA 1
ATOM 1456 C C . ASP A 1 180 ? 11.596 2.071 -22.301 1.00 80.06 180 ASP A C 1
ATOM 1458 O O . ASP A 1 180 ? 11.609 2.342 -23.504 1.00 80.06 180 ASP A O 1
ATOM 1462 N N . ARG A 1 181 ? 11.551 3.078 -21.414 1.00 82.56 181 ARG A N 1
ATOM 1463 C CA . ARG A 1 181 ? 11.289 4.469 -21.842 1.00 82.56 181 ARG A CA 1
ATOM 1464 C C . ARG A 1 181 ? 12.344 5.500 -21.474 1.00 82.56 181 ARG A C 1
ATOM 1466 O O . ARG A 1 181 ? 12.979 6.036 -22.381 1.00 82.56 181 ARG A O 1
ATOM 1473 N N . GLN A 1 182 ? 12.438 5.951 -20.223 1.00 84.69 182 GLN A N 1
ATOM 1474 C CA . GLN A 1 182 ? 13.302 7.098 -19.893 1.00 84.69 182 GLN A CA 1
ATOM 1475 C C . GLN A 1 182 ? 14.039 7.013 -18.552 1.00 84.69 182 GLN A C 1
ATOM 1477 O O . GLN A 1 182 ? 13.404 7.062 -17.500 1.00 84.69 182 GLN A O 1
ATOM 1482 N N . ALA A 1 183 ? 15.371 7.049 -18.579 1.00 83.44 183 ALA A N 1
ATOM 1483 C CA . ALA A 1 183 ? 16.193 7.291 -17.392 1.00 83.44 183 ALA A CA 1
ATOM 1484 C C . ALA A 1 183 ? 16.745 8.724 -17.406 1.00 83.44 183 ALA A C 1
ATOM 1486 O O . ALA A 1 183 ? 17.162 9.236 -18.450 1.00 83.44 183 ALA A O 1
ATOM 1487 N N . ARG A 1 184 ? 16.714 9.407 -16.256 1.00 87.50 184 ARG A N 1
ATOM 1488 C CA . ARG A 1 184 ? 17.256 10.768 -16.103 1.00 87.50 184 ARG A CA 1
ATOM 1489 C C . ARG A 1 184 ? 18.092 10.906 -14.836 1.00 87.50 184 ARG A C 1
ATOM 1491 O O . ARG A 1 184 ? 17.613 10.560 -13.760 1.00 87.50 184 ARG A O 1
ATOM 1498 N N . GLY A 1 185 ? 19.259 11.532 -14.945 1.00 90.50 185 GLY A N 1
ATOM 1499 C CA . GLY A 1 185 ? 20.149 11.820 -13.819 1.00 90.50 185 GLY A CA 1
ATOM 1500 C C . GLY A 1 185 ? 21.486 11.105 -13.972 1.00 90.50 185 GLY A C 1
ATOM 1501 O O . GLY A 1 185 ? 22.104 11.198 -15.029 1.00 90.50 185 GLY A O 1
ATOM 1502 N N . HIS A 1 186 ? 21.925 10.409 -12.926 1.00 88.81 186 HIS A N 1
ATOM 1503 C CA . HIS A 1 186 ? 23.131 9.585 -12.947 1.00 88.81 186 HIS A CA 1
ATOM 1504 C C . HIS A 1 186 ? 22.744 8.126 -13.172 1.00 88.81 186 HIS A C 1
ATOM 1506 O O . HIS A 1 186 ? 22.053 7.534 -12.349 1.00 88.81 186 HIS A O 1
ATOM 1512 N N . CYS A 1 187 ? 23.173 7.568 -14.293 1.00 85.12 187 CYS A N 1
ATOM 1513 C CA . CYS A 1 187 ? 22.756 6.275 -14.810 1.00 85.12 187 CYS A CA 1
ATOM 1514 C C . CYS A 1 187 ? 23.979 5.374 -14.990 1.00 85.12 187 CYS A C 1
ATOM 1516 O O . CYS A 1 187 ? 24.904 5.750 -15.710 1.00 85.12 187 CYS A O 1
ATOM 1518 N N . PHE A 1 188 ? 23.968 4.196 -14.369 1.00 86.00 188 PHE A N 1
ATOM 1519 C CA . PHE A 1 188 ? 25.058 3.222 -14.409 1.00 86.00 188 PHE A CA 1
ATOM 1520 C C . PHE A 1 188 ? 24.511 1.833 -14.738 1.00 86.00 188 PHE A C 1
ATOM 1522 O O . PHE A 1 188 ? 23.563 1.395 -14.082 1.00 86.00 188 PHE A O 1
ATOM 1529 N N . ASN A 1 189 ? 25.126 1.133 -15.697 1.00 85.44 189 ASN A N 1
ATOM 1530 C CA . ASN A 1 189 ? 24.753 -0.233 -16.094 1.00 85.44 189 ASN A CA 1
ATOM 1531 C C . ASN A 1 189 ? 23.253 -0.339 -16.426 1.00 85.44 189 ASN A C 1
ATOM 1533 O O . ASN A 1 189 ? 22.481 -0.949 -15.688 1.00 85.44 189 ASN A O 1
ATOM 1537 N N . ILE A 1 190 ? 22.809 0.329 -17.489 1.00 75.69 190 ILE A N 1
ATOM 1538 C CA . ILE A 1 190 ? 21.388 0.367 -17.861 1.00 75.69 190 ILE A CA 1
ATOM 1539 C C . ILE A 1 190 ? 21.191 -0.249 -19.244 1.00 75.69 190 ILE A C 1
ATOM 1541 O O . ILE A 1 190 ? 21.942 0.053 -20.171 1.00 75.69 190 ILE A O 1
ATOM 1545 N N . HIS A 1 191 ? 20.141 -1.054 -19.377 1.00 80.06 191 HIS A N 1
ATOM 1546 C CA . HIS A 1 191 ? 19.557 -1.447 -20.658 1.00 80.06 191 HIS A CA 1
ATOM 1547 C C . HIS A 1 191 ? 18.260 -0.670 -20.864 1.00 80.06 191 HIS A C 1
ATOM 1549 O O . HIS A 1 191 ? 17.399 -0.663 -19.976 1.00 80.06 191 HIS A O 1
ATOM 1555 N N . LEU A 1 192 ? 18.138 0.040 -21.986 1.00 73.25 192 LEU A N 1
ATOM 1556 C CA . LEU A 1 192 ? 17.040 0.982 -22.165 1.00 73.25 192 LEU A CA 1
ATOM 1557 C C . LEU A 1 192 ? 16.595 1.112 -23.625 1.00 73.25 192 LEU A C 1
ATOM 1559 O O . LEU A 1 192 ? 17.393 1.477 -24.475 1.00 73.25 192 LEU A O 1
ATOM 1563 N N . ASP A 1 193 ? 15.311 0.971 -23.931 1.00 77.94 193 ASP A N 1
ATOM 1564 C CA . ASP A 1 193 ? 14.908 0.935 -25.352 1.00 77.94 193 ASP A CA 1
ATOM 1565 C C . ASP A 1 193 ? 14.841 2.334 -25.994 1.00 77.94 193 ASP A C 1
ATOM 1567 O O . ASP A 1 193 ? 14.820 2.508 -27.215 1.00 77.94 193 ASP A O 1
ATOM 1571 N N . ARG A 1 194 ? 14.711 3.399 -25.189 1.00 80.38 194 ARG A N 1
ATOM 1572 C CA . ARG A 1 194 ? 14.405 4.742 -25.723 1.00 80.38 194 ARG A CA 1
ATOM 1573 C C . ARG A 1 194 ? 15.386 5.847 -25.361 1.00 80.38 194 ARG A C 1
ATOM 1575 O O . ARG A 1 194 ? 16.016 6.388 -26.267 1.00 80.38 194 ARG A O 1
ATOM 1582 N N . GLN A 1 195 ? 15.416 6.335 -24.122 1.00 82.00 195 GLN A N 1
ATOM 1583 C CA . GLN A 1 195 ? 16.163 7.563 -23.808 1.00 82.00 195 GLN A CA 1
ATOM 1584 C C . GLN A 1 195 ? 16.862 7.568 -22.446 1.00 82.00 195 GLN A C 1
ATOM 1586 O O . GLN A 1 195 ? 16.201 7.509 -21.409 1.00 82.00 195 GLN A O 1
ATOM 1591 N N . ALA A 1 196 ? 18.177 7.790 -22.439 1.00 81.56 196 ALA A N 1
ATOM 1592 C CA . ALA A 1 196 ? 18.934 8.143 -21.235 1.00 81.56 196 ALA A CA 1
ATOM 1593 C C . ALA A 1 196 ? 19.399 9.604 -21.304 1.00 81.56 196 ALA A C 1
ATOM 1595 O O . ALA A 1 196 ? 19.893 10.065 -22.336 1.00 81.56 196 ALA A O 1
ATOM 1596 N N . ARG A 1 197 ? 19.222 10.360 -20.212 1.00 85.69 197 ARG A N 1
ATOM 1597 C CA . ARG A 1 197 ? 19.666 11.761 -20.121 1.00 85.69 197 ARG A CA 1
ATOM 1598 C C . ARG A 1 197 ? 20.449 12.042 -18.844 1.00 85.69 197 ARG A C 1
ATOM 1600 O O . ARG A 1 197 ? 19.972 11.719 -17.758 1.00 85.69 197 ARG A O 1
ATOM 1607 N N . GLY A 1 198 ? 21.562 12.760 -18.965 1.00 89.25 198 GLY A N 1
ATOM 1608 C CA . GLY A 1 198 ? 22.391 13.190 -17.836 1.00 89.25 198 GLY A CA 1
ATOM 1609 C C . GLY A 1 198 ? 23.778 12.560 -17.887 1.00 89.25 198 GLY A C 1
ATOM 1610 O O . GLY A 1 198 ? 24.404 12.555 -18.943 1.00 89.25 198 GLY A O 1
ATOM 1611 N N . HIS A 1 199 ? 24.254 12.043 -16.756 1.00 87.50 199 HIS A N 1
ATOM 1612 C CA . HIS A 1 199 ? 25.530 11.336 -16.666 1.00 87.50 199 HIS A CA 1
ATOM 1613 C C . HIS A 1 199 ? 25.289 9.837 -16.823 1.00 87.50 199 HIS A C 1
ATOM 1615 O O . HIS A 1 199 ? 24.647 9.227 -15.973 1.00 87.50 199 HIS A O 1
ATOM 1621 N N . CYS A 1 200 ? 25.775 9.261 -17.914 1.00 84.12 200 CYS A N 1
ATOM 1622 C CA . CYS A 1 200 ? 25.460 7.905 -18.340 1.00 84.12 200 CYS A CA 1
ATOM 1623 C C . CYS A 1 200 ? 26.751 7.091 -18.493 1.00 84.12 200 CYS A C 1
ATOM 1625 O O . CYS A 1 200 ? 27.639 7.507 -19.237 1.00 84.12 200 CYS A O 1
ATOM 1627 N N . PHE A 1 201 ? 26.839 5.944 -17.820 1.00 86.06 201 PHE A N 1
ATOM 1628 C CA . PHE A 1 201 ? 28.011 5.065 -17.813 1.00 86.06 201 PHE A CA 1
ATOM 1629 C C . PHE A 1 201 ? 27.598 3.614 -18.074 1.00 86.06 201 PHE A C 1
ATOM 1631 O O . PHE A 1 201 ? 26.708 3.115 -17.383 1.00 86.06 201 PHE A O 1
ATOM 1638 N N . ASN A 1 202 ? 28.268 2.936 -19.011 1.00 85.56 202 ASN A N 1
ATOM 1639 C CA . ASN A 1 202 ? 28.011 1.532 -19.369 1.00 85.56 202 ASN A CA 1
ATOM 1640 C C . ASN A 1 202 ? 26.532 1.295 -19.715 1.00 85.56 202 ASN A C 1
ATOM 1642 O O . ASN A 1 202 ? 25.785 0.692 -18.944 1.00 85.56 202 ASN A O 1
ATOM 1646 N N . ILE A 1 203 ? 26.079 1.837 -20.841 1.00 76.81 203 ILE A N 1
ATOM 1647 C CA . ILE A 1 203 ? 24.662 1.795 -21.216 1.00 76.81 203 ILE A CA 1
ATOM 1648 C C . ILE A 1 203 ? 24.501 1.103 -22.566 1.00 76.81 203 ILE A C 1
ATOM 1650 O O . ILE A 1 203 ? 25.200 1.444 -23.518 1.00 76.81 203 ILE A O 1
ATOM 1654 N N . HIS A 1 204 ? 23.536 0.194 -22.656 1.00 80.12 204 HIS A N 1
ATOM 1655 C CA . HIS A 1 204 ? 23.020 -0.327 -23.919 1.00 80.12 204 HIS A CA 1
ATOM 1656 C C . HIS A 1 204 ? 21.673 0.335 -24.202 1.00 80.12 204 HIS A C 1
ATOM 1658 O O . HIS A 1 204 ? 20.789 0.324 -23.339 1.00 80.12 204 HIS A O 1
ATOM 1664 N N . LEU A 1 205 ? 21.533 0.964 -25.368 1.00 72.94 205 LEU A N 1
ATOM 1665 C CA . LEU A 1 205 ? 20.371 1.795 -25.658 1.00 72.94 205 LEU A CA 1
ATOM 1666 C C . LEU A 1 205 ? 19.943 1.729 -27.129 1.00 72.94 205 LEU A C 1
ATOM 1668 O O . LEU A 1 205 ? 20.730 2.069 -27.998 1.00 72.94 205 LEU A O 1
ATOM 1672 N N . ASP A 1 206 ? 18.677 1.471 -27.436 1.00 76.75 206 ASP A N 1
ATOM 1673 C CA . ASP A 1 206 ? 18.296 1.299 -28.856 1.00 76.75 206 ASP A CA 1
ATOM 1674 C C . ASP A 1 206 ? 18.109 2.633 -29.603 1.00 76.75 206 ASP A C 1
ATOM 1676 O O . ASP A 1 206 ? 17.923 2.686 -30.820 1.00 76.75 206 ASP A O 1
ATOM 1680 N N . ARG A 1 207 ? 18.041 3.769 -28.892 1.00 78.31 207 ARG A N 1
ATOM 1681 C CA . ARG A 1 207 ? 17.653 5.045 -29.521 1.00 78.31 207 ARG A CA 1
ATOM 1682 C C . ARG A 1 207 ? 18.529 6.237 -29.190 1.00 78.31 207 ARG A C 1
ATOM 1684 O O . ARG A 1 207 ? 19.174 6.751 -30.095 1.00 78.31 207 ARG A O 1
ATOM 1691 N N . GLN A 1 208 ? 18.442 6.813 -27.991 1.00 79.19 208 GLN A N 1
ATOM 1692 C CA . GLN A 1 208 ? 19.048 8.128 -27.744 1.00 79.19 208 GLN A CA 1
ATOM 1693 C C . GLN A 1 208 ? 19.680 8.304 -26.365 1.00 79.19 208 GLN A C 1
ATOM 1695 O O . GLN A 1 208 ? 18.987 8.268 -25.347 1.00 79.19 208 GLN A O 1
ATOM 1700 N N . ALA A 1 209 ? 20.966 8.646 -26.341 1.00 79.56 209 ALA A N 1
ATOM 1701 C CA . ALA A 1 209 ? 21.643 9.148 -25.148 1.00 79.56 209 ALA A CA 1
ATOM 1702 C C . ALA A 1 209 ? 21.959 10.642 -25.302 1.00 79.56 209 ALA A C 1
ATOM 1704 O O . ALA A 1 209 ? 22.336 11.108 -26.381 1.00 79.56 209 ALA A O 1
ATOM 1705 N N . SER A 1 210 ? 21.793 11.413 -24.226 1.00 85.00 210 SER A N 1
ATOM 1706 C CA . SER A 1 210 ? 22.147 12.837 -24.215 1.00 85.00 210 SER A CA 1
ATOM 1707 C C . SER A 1 210 ? 22.796 13.263 -22.900 1.00 85.00 210 SER A C 1
ATOM 1709 O O . SER A 1 210 ? 22.232 12.994 -21.836 1.00 85.00 210 SER A O 1
ATOM 1711 N N . GLY A 1 211 ? 23.894 14.015 -22.963 1.00 88.06 211 GLY A N 1
ATOM 1712 C CA . GLY A 1 211 ? 24.564 14.590 -21.793 1.00 88.06 211 GLY A CA 1
ATOM 1713 C C . GLY A 1 211 ? 26.043 14.225 -21.740 1.00 88.06 211 GLY A C 1
ATOM 1714 O O . GLY A 1 211 ? 26.758 14.445 -22.713 1.00 88.06 211 GLY A O 1
ATOM 1715 N N . HIS A 1 212 ? 26.497 13.704 -20.601 1.00 85.75 212 HIS A N 1
ATOM 1716 C CA . HIS A 1 212 ? 27.846 13.168 -20.430 1.00 85.75 212 HIS A CA 1
ATOM 1717 C C . HIS A 1 212 ? 27.778 11.645 -20.486 1.00 85.75 212 HIS A C 1
ATOM 1719 O O . HIS A 1 212 ? 27.229 11.019 -19.578 1.00 85.75 212 HIS A O 1
ATOM 1725 N N . CYS A 1 213 ? 28.303 11.055 -21.551 1.00 83.06 213 CYS A N 1
ATOM 1726 C CA . CYS A 1 213 ? 28.108 9.647 -21.867 1.00 83.06 213 CYS A CA 1
ATOM 1727 C C . CYS A 1 213 ? 29.452 8.923 -22.012 1.00 83.06 213 CYS A C 1
ATOM 1729 O O . CYS A 1 213 ? 30.316 9.379 -22.758 1.00 83.06 213 CYS A O 1
ATOM 1731 N N . PHE A 1 214 ? 29.612 7.792 -21.324 1.00 85.44 214 PHE A N 1
ATOM 1732 C CA . PHE A 1 214 ? 30.834 6.985 -21.316 1.00 85.44 214 PHE A CA 1
ATOM 1733 C C . PHE A 1 214 ? 30.493 5.505 -21.515 1.00 85.44 214 PHE A C 1
ATOM 1735 O O . PHE A 1 214 ? 29.638 4.984 -20.796 1.00 85.44 214 PHE A O 1
ATOM 1742 N N . ASN A 1 215 ? 31.185 4.829 -22.438 1.00 85.75 215 ASN A N 1
ATOM 1743 C CA . ASN A 1 215 ? 30.984 3.407 -22.760 1.00 85.75 215 ASN A CA 1
ATOM 1744 C C . ASN A 1 215 ? 29.515 3.101 -23.097 1.00 85.75 215 ASN A C 1
ATOM 1746 O O . ASN A 1 215 ? 28.802 2.462 -22.320 1.00 85.75 215 ASN A O 1
ATOM 1750 N N . ILE A 1 216 ? 29.040 3.608 -24.231 1.00 78.69 216 ILE A N 1
ATOM 1751 C CA . ILE A 1 216 ? 27.650 3.418 -24.659 1.00 78.69 216 ILE A CA 1
ATOM 1752 C C . ILE A 1 216 ? 27.624 2.589 -25.936 1.00 78.69 216 ILE A C 1
ATOM 1754 O O . ILE A 1 216 ? 28.337 2.910 -26.884 1.00 78.69 216 ILE A O 1
ATOM 1758 N N . HIS A 1 217 ? 26.764 1.578 -25.974 1.00 82.06 217 HIS A N 1
ATOM 1759 C CA . HIS A 1 217 ? 26.351 0.918 -27.208 1.00 82.06 217 HIS A CA 1
ATOM 1760 C C . HIS A 1 217 ? 24.975 1.445 -27.606 1.00 82.06 217 HIS A C 1
ATOM 1762 O O . HIS A 1 217 ? 24.062 1.426 -26.772 1.00 82.06 217 HIS A O 1
ATOM 1768 N N . LEU A 1 218 ? 24.823 1.965 -28.824 1.00 76.00 218 LEU A N 1
ATOM 1769 C CA . LEU A 1 218 ? 23.640 2.739 -29.165 1.00 76.00 218 LEU A CA 1
ATOM 1770 C C . LEU A 1 218 ? 23.256 2.717 -30.643 1.00 76.00 218 LEU A C 1
ATOM 1772 O O . LEU A 1 218 ? 23.961 3.295 -31.454 1.00 76.00 218 LEU A O 1
ATOM 1776 N N . ASP A 1 219 ? 22.062 2.232 -30.973 1.00 76.12 219 ASP A N 1
ATOM 1777 C CA . ASP A 1 219 ? 21.723 1.946 -32.379 1.00 76.12 219 ASP A CA 1
ATOM 1778 C C . ASP A 1 219 ? 21.411 3.186 -33.242 1.00 76.12 219 ASP A C 1
ATOM 1780 O O . ASP A 1 219 ? 21.269 3.084 -34.462 1.00 76.12 219 ASP A O 1
ATOM 1784 N N . ARG A 1 220 ? 21.201 4.373 -32.644 1.00 79.25 220 ARG A N 1
ATOM 1785 C CA . ARG A 1 220 ? 20.796 5.574 -33.414 1.00 79.25 220 ARG A CA 1
ATOM 1786 C C . ARG A 1 220 ? 21.610 6.831 -33.156 1.00 79.25 220 ARG A C 1
ATOM 1788 O O . ARG A 1 220 ? 22.227 7.337 -34.086 1.00 79.25 220 ARG A O 1
ATOM 1795 N N . GLN A 1 221 ? 21.520 7.442 -31.971 1.00 79.19 221 GLN A N 1
ATOM 1796 C CA . GLN A 1 221 ? 22.126 8.760 -31.758 1.00 79.19 221 GLN A CA 1
ATOM 1797 C C . GLN A 1 221 ? 22.568 9.052 -30.318 1.00 79.19 221 GLN A C 1
ATOM 1799 O O . GLN A 1 221 ? 21.764 9.047 -29.386 1.00 79.19 221 GLN A O 1
ATOM 1804 N N . ALA A 1 222 ? 23.830 9.446 -30.155 1.00 79.88 222 ALA A N 1
ATOM 1805 C CA . ALA A 1 222 ? 24.338 10.082 -28.941 1.00 79.88 222 ALA A CA 1
ATOM 1806 C C . ALA A 1 222 ? 24.503 11.601 -29.153 1.00 79.88 222 ALA A C 1
ATOM 1808 O O . ALA A 1 222 ? 24.744 12.063 -30.269 1.00 79.88 222 ALA A O 1
ATOM 1809 N N . SER A 1 223 ? 24.341 12.397 -28.095 1.00 83.94 223 SER A N 1
ATOM 1810 C CA . SER A 1 223 ? 24.501 13.859 -28.141 1.00 83.94 223 SER A CA 1
ATOM 1811 C C . SER A 1 223 ? 25.097 14.409 -26.842 1.00 83.94 223 SER A C 1
ATOM 1813 O O . SER A 1 223 ? 24.819 13.905 -25.755 1.00 83.94 223 SER A O 1
ATOM 1815 N N . GLY A 1 224 ? 25.903 15.467 -26.941 1.00 86.12 224 GLY A N 1
ATOM 1816 C CA . GLY A 1 224 ? 26.664 16.019 -25.814 1.00 86.12 224 GLY A CA 1
ATOM 1817 C C . GLY A 1 224 ? 28.097 15.483 -25.753 1.00 86.12 224 GLY A C 1
ATOM 1818 O O . GLY A 1 224 ? 28.678 15.136 -26.779 1.00 86.12 2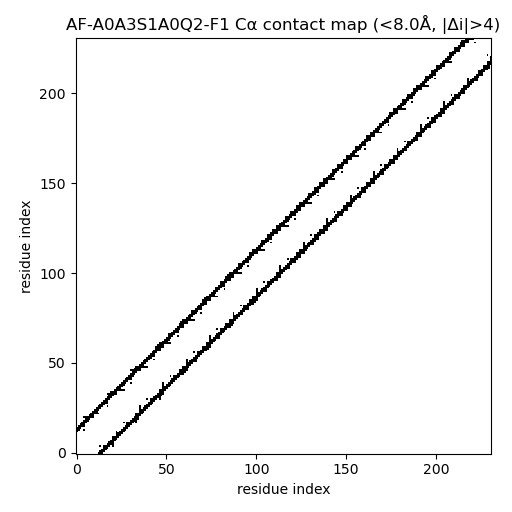24 GLY A O 1
ATOM 1819 N N . HIS A 1 225 ? 28.680 15.430 -24.558 1.00 85.44 225 HIS A N 1
ATOM 1820 C CA . HIS A 1 225 ? 30.058 14.984 -24.345 1.00 85.44 225 HIS A CA 1
ATOM 1821 C C . HIS A 1 225 ? 30.107 13.459 -24.237 1.00 85.44 225 HIS A C 1
ATOM 1823 O O . HIS A 1 225 ? 29.814 12.897 -23.181 1.00 85.44 225 HIS A O 1
ATOM 1829 N N . CYS A 1 226 ? 30.456 12.799 -25.340 1.00 81.69 226 CYS A N 1
ATOM 1830 C CA . CYS A 1 226 ? 30.395 11.348 -25.470 1.00 81.69 226 CYS A CA 1
ATOM 1831 C C . CYS A 1 226 ? 31.791 10.745 -25.695 1.00 81.69 226 CYS A C 1
ATOM 1833 O O . CYS A 1 226 ? 32.526 11.211 -26.562 1.00 81.69 226 CYS A O 1
ATOM 1835 N N . PHE A 1 227 ? 32.129 9.691 -24.949 1.00 84.12 227 PHE A N 1
ATOM 1836 C CA . PHE A 1 227 ? 33.394 8.955 -25.037 1.00 84.12 227 PHE A CA 1
ATOM 1837 C C . PHE A 1 227 ? 33.117 7.446 -25.127 1.00 84.12 227 PHE A C 1
ATOM 1839 O O . PHE A 1 227 ? 32.238 6.949 -24.421 1.00 84.12 227 PHE A O 1
ATOM 1846 N N . ASN A 1 228 ? 33.869 6.716 -25.962 1.00 86.38 228 ASN A N 1
ATOM 1847 C CA . ASN A 1 228 ? 33.658 5.284 -26.244 1.00 86.38 228 ASN A CA 1
ATOM 1848 C C . ASN A 1 228 ? 32.201 4.961 -26.627 1.00 86.38 228 ASN A C 1
ATOM 1850 O O . ASN A 1 228 ? 31.480 4.294 -25.882 1.00 86.38 228 ASN A O 1
ATOM 1854 N N . ILE A 1 229 ? 31.761 5.482 -27.775 1.00 81.44 229 ILE A N 1
ATOM 1855 C CA . ILE A 1 229 ? 30.439 5.188 -28.338 1.00 81.44 229 ILE A CA 1
ATOM 1856 C C . ILE A 1 229 ? 30.589 4.149 -29.441 1.00 81.44 229 ILE A C 1
ATOM 1858 O O . ILE A 1 229 ? 31.338 4.362 -30.393 1.00 81.44 229 ILE A O 1
ATOM 1862 N N . HIS A 1 230 ? 29.844 3.060 -29.310 1.00 81.19 230 HIS A N 1
ATOM 1863 C CA . HIS A 1 230 ? 29.641 2.067 -30.352 1.00 81.19 230 HIS A CA 1
ATOM 1864 C C . HIS A 1 230 ? 28.226 2.246 -30.903 1.00 81.19 230 HIS A C 1
ATOM 1866 O O . HIS A 1 230 ? 27.276 2.288 -30.122 1.00 8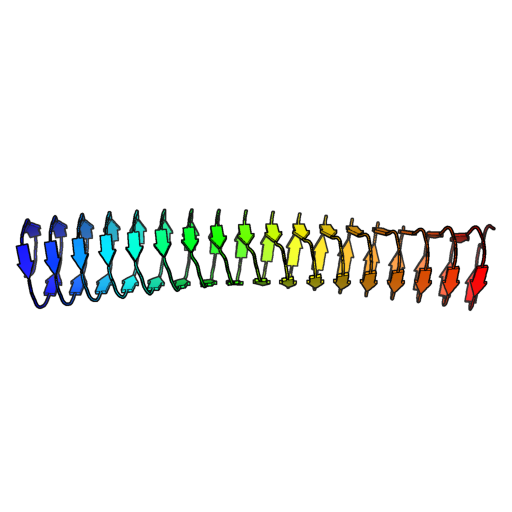1.19 230 HIS A O 1
ATOM 1872 N N . LEU A 1 231 ? 28.116 2.426 -32.219 1.00 73.88 231 LEU A N 1
ATOM 1873 C CA . LEU A 1 231 ? 26.854 2.506 -32.958 1.00 73.88 231 LEU A CA 1
ATOM 1874 C C . LEU A 1 231 ? 26.542 1.159 -33.603 1.00 73.88 231 LEU A C 1
ATOM 1876 O O . LEU A 1 231 ? 27.509 0.553 -34.121 1.00 73.88 231 LEU A O 1
#

Organism: Elysia chlorotica (NCBI:txid188477)

Solvent-accessible surface area (backbone atoms only — not comparable to full-atom values): 9683 Å² total; per-residue (Å²): 91,76,46,81,45,70,73,43,79,41,74,53,52,41,37,37,42,39,35,49,32,42,31,55,35,35,42,38,37,43,38,33,48,32,43,34,56,33,36,41,38,36,43,37,34,47,31,43,32,54,34,36,42,38,37,42,39,34,48,33,45,33,54,33,36,42,37,38,42,39,35,47,32,42,33,56,33,36,42,37,37,42,39,33,48,32,43,32,56,33,35,41,36,37,44,38,35,46,32,44,32,56,32,35,42,38,37,42,38,35,46,34,44,33,53,35,34,42,38,36,44,38,34,47,33,43,33,54,34,36,43,39,38,42,38,34,46,32,44,34,54,33,34,42,37,36,43,38,35,47,31,44,33,54,34,35,42,38,39,41,39,34,47,31,42,31,53,34,33,44,36,38,42,39,36,47,32,43,32,54,35,33,41,37,37,42,38,34,47,31,43,33,54,34,34,42,39,38,43,37,36,47,33,43,30,57,33,35,41,38,36,42,36,36,47,32,40,34,70,66,43,77,45,73,56,70,43,64,74,45,108

Sequence (231 aa):
ASGQCFNIHLDRQARGQCFNIHLDRQARGHCFNIHLDRQASGQCFNIHLDRQASGHCFNIHLDRQASGHCFNIHLDRQARGHCFNIHLDRQASGHCFNIHLDRQARGQCFNIHLDRQASGHCFNIHLDRQARGQCFNIHLDRQASGHCFNIHLDRQASGHCFNIHLDRQARGHCFNIHLDRQARGHCFNIHLDRQARGHCFNIHLDRQASGHCFNIHLDRQASGHCFNIHL

Radius of gyration: 25.6 Å; Cα contacts (8 Å, |Δi|>4): 825; chains: 1; bounding box: 57×28×75 Å